Protein AF-A0A2V9PZ93-F1 (afdb_monomer_lite)

Sequence (198 aa):
MTVRHFLPPAISTAHAAVAQTFFCIAVAIAVFTGQQWVEEVPKILADDRRPSLLTLCWLSILIEYAQLILGAMFRHHGMPWWPHVLNAIVVALILTWTGIRAILRFPRADAIRKPAVGLLFLLVIQLCLGFAAFLTRVIWGADAPQPETPMVLSTVAHVAVGALLLATTAVLTLQVWRHVPAAQKQESVAVEGKPATA

Radius of gyration: 20.9 Å; chains: 1; bounding box: 71×32×52 Å

Secondary structure (DSSP, 8-state):
-TTTTT--HHHHHHHHHHHHHHHHHHHHHHHHTSHHHHHPPPPP----SSS-HHHHHHHHHHHHHHHHHHHHHHHTTSS-SHHHHHHHHHHHHHHHHHHHHHHHH-TT-HHHHHHHHHHHHHHHHHHHHHHHHHIIIIISSTT-SS--HHHHHHHHHHHHHHHHHHHHHHHHHHHHHHHS----SSSHHHHTT-----

Foldseek 3Di:
DCVVPLPPLVVQLVVLLVVLVVLLVVLVVCCCPDPCNPPDDAAADEAPDPPGLLVLLVVLLVLLSVLSSLLSCCVSVNDPCVVSVVSLVVNLVSLVCSLVCQCVRCVPQCQQNVLSVVLNVLNVVLVVLVVQLCCQCPPVVVPPPDRDPSNVVSSVVNSVSSSVNSSSSSSNSVSCCSRHPDPPDDPPVVVVPDPPDD

pLDDT: mean 88.84, std 15.06, range [41.31, 98.81]

Structure (mmCIF, N/CA/C/O backbone):
data_AF-A0A2V9PZ93-F1
#
_entry.id   AF-A0A2V9PZ93-F1
#
loop_
_atom_site.group_PDB
_atom_site.id
_atom_site.type_symbol
_atom_site.label_atom_id
_atom_site.label_alt_id
_atom_site.label_comp_id
_atom_site.label_asym_id
_atom_site.label_entity_id
_atom_site.label_seq_id
_atom_site.pdbx_PDB_ins_code
_atom_site.Cartn_x
_atom_site.Cartn_y
_atom_site.Cartn_z
_atom_site.occupancy
_atom_site.B_iso_or_equiv
_atom_site.auth_seq_id
_atom_site.auth_comp_id
_atom_site.auth_asym_id
_atom_site.auth_atom_id
_atom_site.pdbx_PDB_model_num
ATOM 1 N N . MET A 1 1 ? 18.384 -13.890 -9.458 1.00 50.38 1 MET A N 1
ATOM 2 C CA . MET A 1 1 ? 18.251 -14.765 -10.645 1.00 50.38 1 MET A CA 1
ATOM 3 C C . MET A 1 1 ? 17.315 -14.186 -11.709 1.00 50.38 1 MET A C 1
ATOM 5 O O . MET A 1 1 ? 17.707 -14.156 -12.861 1.00 50.38 1 MET A O 1
ATOM 9 N N . THR A 1 2 ? 16.130 -13.660 -11.377 1.00 50.09 2 THR A N 1
ATOM 10 C CA . THR A 1 2 ? 15.126 -13.242 -12.386 1.00 50.09 2 THR A CA 1
ATOM 11 C C . THR A 1 2 ? 15.555 -12.093 -13.316 1.00 50.09 2 THR A C 1
ATOM 13 O O . THR A 1 2 ? 15.364 -12.195 -14.523 1.00 50.09 2 THR A O 1
ATOM 16 N N . VAL A 1 3 ? 16.206 -11.045 -12.793 1.00 49.62 3 VAL A N 1
ATOM 17 C CA . VAL A 1 3 ? 16.651 -9.874 -13.588 1.00 49.62 3 VAL A CA 1
ATOM 18 C C . VAL A 1 3 ? 17.887 -10.172 -14.448 1.00 49.62 3 VAL A C 1
ATOM 20 O O . VAL A 1 3 ? 18.024 -9.629 -15.536 1.00 49.62 3 VAL A O 1
ATOM 23 N N . ARG A 1 4 ? 18.770 -11.077 -14.001 1.00 51.72 4 ARG A N 1
ATOM 24 C CA . ARG A 1 4 ? 19.985 -11.464 -14.745 1.00 51.72 4 ARG A CA 1
ATOM 25 C C . ARG A 1 4 ? 19.718 -12.427 -15.909 1.00 51.72 4 ARG A C 1
ATOM 27 O O . ARG A 1 4 ? 20.595 -12.584 -16.748 1.00 51.72 4 ARG A O 1
ATOM 34 N N . HIS A 1 5 ? 18.544 -13.061 -15.960 1.00 54.53 5 HIS A N 1
ATOM 35 C CA . HIS A 1 5 ? 18.215 -14.094 -16.952 1.00 54.53 5 HIS A CA 1
ATOM 36 C C . HIS A 1 5 ? 17.072 -13.717 -17.907 1.00 54.53 5 HIS A C 1
ATOM 38 O O . HIS A 1 5 ? 16.610 -14.591 -18.629 1.00 54.53 5 HIS A O 1
ATOM 44 N N . PHE A 1 6 ? 16.596 -12.462 -17.907 1.00 61.25 6 PHE A N 1
ATOM 45 C CA . PHE A 1 6 ? 15.478 -12.009 -18.759 1.00 61.25 6 PHE A CA 1
ATOM 46 C C . PHE A 1 6 ? 14.285 -12.980 -18.758 1.00 61.25 6 PHE A C 1
ATOM 48 O O . PHE A 1 6 ? 13.700 -13.286 -19.796 1.00 61.25 6 PHE A O 1
ATOM 55 N N . LEU A 1 7 ? 13.942 -13.509 -17.578 1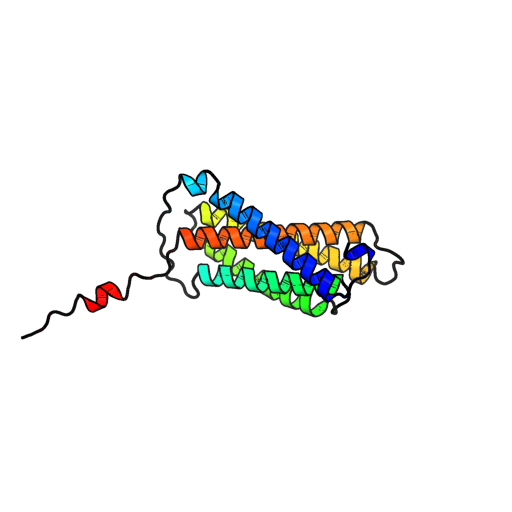.00 67.50 7 LEU A N 1
ATOM 56 C CA . LEU A 1 7 ? 12.856 -14.476 -17.466 1.00 67.50 7 LEU A CA 1
ATOM 57 C C . LEU A 1 7 ? 11.524 -13.835 -17.878 1.00 67.50 7 LEU A C 1
ATOM 59 O O . LEU A 1 7 ? 11.345 -12.630 -17.658 1.00 67.50 7 LEU A O 1
ATOM 63 N N . PRO A 1 8 ? 10.575 -14.633 -18.407 1.00 79.94 8 PRO A N 1
ATOM 64 C CA . PRO A 1 8 ? 9.276 -14.147 -18.846 1.00 79.94 8 PRO A CA 1
ATOM 65 C C . PRO A 1 8 ? 8.634 -13.187 -17.833 1.00 79.94 8 PRO A C 1
ATOM 67 O O . PRO A 1 8 ? 8.740 -13.428 -16.621 1.00 79.94 8 PRO A O 1
ATOM 70 N N . PRO A 1 9 ? 7.925 -12.136 -18.287 1.00 80.75 9 PRO A N 1
ATOM 71 C CA . PRO A 1 9 ? 7.325 -11.128 -17.410 1.00 80.75 9 PRO A CA 1
ATOM 72 C C . PRO A 1 9 ? 6.490 -11.726 -16.271 1.00 80.75 9 PRO A C 1
ATOM 74 O O . PRO A 1 9 ? 6.502 -11.203 -15.156 1.00 80.75 9 PRO A O 1
ATOM 77 N N . ALA A 1 10 ? 5.834 -12.865 -16.521 1.00 84.44 10 ALA A N 1
ATOM 78 C CA . ALA A 1 10 ? 5.085 -13.626 -15.527 1.00 84.44 10 ALA A CA 1
ATOM 79 C C . ALA A 1 10 ? 5.948 -14.086 -14.336 1.00 84.44 10 ALA A C 1
ATOM 81 O O . ALA A 1 10 ? 5.545 -13.903 -13.192 1.00 84.44 10 ALA A O 1
ATOM 82 N N . ILE A 1 11 ? 7.156 -14.614 -14.573 1.00 87.56 11 ILE A N 1
ATOM 83 C CA . ILE A 1 11 ? 8.047 -15.105 -13.506 1.00 87.56 11 ILE A CA 1
ATOM 84 C C . ILE A 1 11 ? 8.584 -13.937 -12.676 1.00 87.56 11 ILE A C 1
ATOM 86 O O . ILE A 1 11 ? 8.600 -13.993 -11.447 1.00 87.56 11 ILE A O 1
ATOM 90 N N . SER A 1 12 ? 8.998 -12.853 -13.334 1.00 88.25 12 SER A N 1
ATOM 91 C CA . SER A 1 12 ? 9.501 -11.660 -12.641 1.00 88.25 12 SER A CA 1
ATOM 92 C C . SER A 1 12 ? 8.403 -10.968 -11.823 1.00 88.25 12 SER A C 1
ATOM 94 O O . SER A 1 12 ? 8.649 -10.532 -10.697 1.00 88.25 12 SER A O 1
ATOM 96 N N . THR A 1 13 ? 7.177 -10.936 -12.350 1.00 89.94 13 THR A N 1
ATOM 97 C CA . THR A 1 13 ? 5.985 -10.449 -11.640 1.00 89.94 13 THR A CA 1
ATOM 98 C C . THR A 1 13 ? 5.648 -11.334 -10.444 1.00 89.94 13 THR A C 1
ATOM 100 O O . THR A 1 13 ? 5.458 -10.817 -9.345 1.00 89.94 13 THR A O 1
ATOM 103 N N . ALA A 1 14 ? 5.657 -12.659 -10.617 1.00 90.00 14 ALA A N 1
ATOM 104 C CA . ALA A 1 14 ? 5.423 -13.607 -9.531 1.00 90.00 14 ALA A CA 1
ATOM 105 C C . ALA A 1 14 ? 6.471 -13.463 -8.419 1.00 90.00 14 ALA A C 1
ATOM 107 O O . ALA A 1 14 ? 6.120 -13.423 -7.245 1.00 90.00 14 ALA A O 1
ATOM 108 N N . HIS A 1 15 ? 7.749 -13.300 -8.768 1.00 90.88 15 HIS A N 1
ATOM 109 C CA . HIS A 1 15 ? 8.802 -13.043 -7.787 1.00 90.88 15 HIS A CA 1
ATOM 110 C C . HIS A 1 15 ? 8.554 -11.753 -6.991 1.00 90.88 15 HIS A C 1
ATOM 112 O O . HIS A 1 15 ? 8.680 -11.759 -5.767 1.00 90.88 15 HIS A O 1
ATOM 118 N N . ALA A 1 16 ? 8.171 -10.662 -7.663 1.00 91.25 16 ALA A N 1
ATOM 119 C CA . ALA A 1 16 ? 7.838 -9.405 -6.995 1.00 91.25 16 ALA A CA 1
ATOM 120 C C . ALA A 1 16 ? 6.643 -9.558 -6.036 1.00 91.25 16 ALA A C 1
ATOM 122 O O . ALA A 1 16 ? 6.695 -9.050 -4.917 1.00 91.25 16 ALA A O 1
ATOM 123 N N . ALA A 1 17 ? 5.606 -10.291 -6.450 1.00 93.94 17 ALA A N 1
ATOM 124 C CA . ALA A 1 17 ? 4.436 -10.579 -5.625 1.00 93.94 17 ALA A CA 1
ATOM 125 C C . ALA A 1 17 ? 4.804 -11.413 -4.388 1.00 93.94 17 ALA A C 1
ATOM 127 O O . ALA A 1 17 ? 4.480 -11.025 -3.268 1.00 93.94 17 ALA A O 1
ATOM 128 N N . VAL A 1 18 ? 5.569 -12.496 -4.568 1.00 94.56 18 VAL A N 1
ATOM 129 C CA . VAL A 1 18 ? 6.039 -13.354 -3.467 1.00 94.56 18 VAL A CA 1
ATOM 130 C C . VAL A 1 18 ? 6.903 -12.572 -2.478 1.00 94.56 18 VAL A C 1
ATOM 132 O O . VAL A 1 18 ? 6.717 -12.715 -1.273 1.00 94.56 18 VAL A O 1
ATOM 135 N N . ALA A 1 19 ? 7.813 -11.720 -2.958 1.00 95.06 19 ALA A N 1
ATOM 136 C CA . ALA A 1 19 ? 8.670 -10.914 -2.092 1.00 95.06 19 ALA A CA 1
ATOM 137 C C . ALA A 1 19 ? 7.859 -9.964 -1.194 1.00 95.06 19 ALA A C 1
ATOM 139 O O . ALA A 1 19 ? 8.113 -9.885 0.008 1.00 95.06 19 ALA A O 1
ATOM 140 N N . GLN A 1 20 ? 6.854 -9.277 -1.746 1.00 96.50 20 GLN A N 1
ATOM 141 C CA . GLN A 1 20 ? 6.004 -8.384 -0.952 1.00 96.50 20 GLN A CA 1
ATOM 142 C C . GLN A 1 20 ? 5.065 -9.151 -0.016 1.00 96.50 20 GLN A C 1
ATOM 144 O O . GLN A 1 20 ? 4.877 -8.730 1.123 1.00 96.50 20 GLN A O 1
ATOM 149 N N . THR A 1 21 ? 4.528 -10.301 -0.441 1.00 96.06 21 THR A N 1
ATOM 150 C CA . THR A 1 21 ? 3.756 -11.188 0.442 1.00 96.06 21 THR A CA 1
ATOM 151 C C . THR A 1 21 ? 4.607 -11.659 1.619 1.00 96.06 21 THR A C 1
ATOM 153 O O . THR A 1 21 ? 4.166 -11.570 2.762 1.00 96.06 21 THR A O 1
ATOM 156 N N . PHE A 1 22 ? 5.843 -12.098 1.369 1.00 97.50 22 PHE A N 1
ATOM 157 C CA . PHE A 1 22 ? 6.773 -12.506 2.420 1.00 97.50 22 PHE A CA 1
ATOM 158 C C . PHE A 1 22 ? 7.068 -11.359 3.393 1.00 97.50 22 PHE A C 1
ATOM 160 O O . PHE A 1 22 ? 7.023 -11.558 4.604 1.00 97.50 22 PHE A O 1
ATOM 167 N N . PHE A 1 23 ? 7.299 -10.146 2.880 1.00 97.88 23 PHE A N 1
ATOM 168 C CA . PHE A 1 23 ? 7.492 -8.964 3.720 1.00 97.88 23 PHE A CA 1
ATOM 169 C C . PHE A 1 23 ? 6.270 -8.681 4.609 1.00 97.88 23 PHE A C 1
ATOM 171 O O . PHE A 1 23 ? 6.425 -8.480 5.812 1.00 97.88 23 PHE A O 1
ATOM 178 N N . CYS A 1 24 ? 5.053 -8.744 4.059 1.00 97.88 24 CYS A N 1
ATOM 179 C CA . CYS A 1 24 ? 3.826 -8.559 4.839 1.00 97.88 24 CYS A CA 1
ATOM 180 C C . CYS A 1 24 ? 3.656 -9.637 5.918 1.00 97.88 24 CYS A C 1
ATOM 182 O O . CYS A 1 24 ? 3.254 -9.320 7.034 1.00 97.88 24 CYS A O 1
ATOM 184 N N . ILE A 1 25 ? 3.999 -10.895 5.617 1.00 97.62 25 ILE A N 1
ATOM 185 C CA . ILE A 1 25 ? 3.989 -11.990 6.599 1.00 97.62 25 ILE A CA 1
ATOM 186 C C . ILE A 1 25 ? 5.005 -11.720 7.711 1.00 97.62 25 ILE A C 1
ATOM 188 O O . ILE A 1 25 ? 4.669 -11.865 8.881 1.00 97.62 25 ILE A O 1
ATOM 192 N N . ALA A 1 26 ? 6.223 -11.289 7.374 1.00 98.25 26 ALA A N 1
ATOM 193 C CA . ALA A 1 26 ? 7.241 -10.956 8.367 1.00 98.25 26 ALA A CA 1
ATOM 194 C C . ALA A 1 26 ? 6.781 -9.817 9.295 1.00 98.25 26 ALA A C 1
ATOM 196 O O . ALA A 1 26 ? 6.936 -9.915 10.511 1.00 98.25 26 ALA A O 1
ATOM 197 N N . VAL A 1 27 ? 6.148 -8.775 8.740 1.00 98.06 27 VAL A N 1
ATOM 198 C CA . VAL A 1 27 ? 5.542 -7.688 9.527 1.00 98.06 27 VAL A CA 1
ATOM 199 C C . VAL A 1 27 ? 4.398 -8.209 10.401 1.00 98.06 27 VAL A C 1
ATOM 201 O O . VAL A 1 27 ? 4.327 -7.854 11.573 1.00 98.06 27 VAL A O 1
ATOM 204 N N . ALA A 1 28 ? 3.529 -9.079 9.879 1.00 97.06 28 ALA A N 1
ATOM 205 C CA . ALA A 1 28 ? 2.443 -9.675 10.655 1.00 97.06 28 ALA A CA 1
ATOM 206 C C . ALA A 1 28 ? 2.966 -10.529 11.823 1.00 97.06 28 ALA A C 1
ATOM 208 O O . ALA A 1 28 ? 2.466 -10.398 12.937 1.00 97.06 28 ALA A O 1
ATOM 209 N N . ILE A 1 29 ? 4.005 -11.342 11.600 1.00 97.00 29 ILE A N 1
ATOM 210 C CA . ILE A 1 29 ? 4.685 -12.094 12.665 1.00 97.00 29 ILE A CA 1
ATOM 211 C C . ILE A 1 29 ? 5.226 -11.123 13.713 1.00 97.00 29 ILE A C 1
ATOM 213 O O . ILE A 1 29 ? 4.925 -11.294 14.889 1.00 97.00 29 ILE A O 1
ATOM 217 N N . ALA A 1 30 ? 5.947 -10.076 13.295 1.00 97.00 30 ALA A N 1
ATOM 218 C CA . ALA A 1 30 ? 6.494 -9.075 14.208 1.00 97.00 30 ALA A CA 1
ATOM 219 C C . ALA A 1 30 ? 5.403 -8.392 15.052 1.00 97.00 30 ALA A C 1
ATOM 221 O O . ALA A 1 30 ? 5.609 -8.163 16.244 1.00 97.00 30 ALA A O 1
ATOM 222 N N . VAL A 1 31 ? 4.234 -8.113 14.461 1.00 96.12 31 VAL A N 1
ATOM 223 C CA . VAL A 1 31 ? 3.061 -7.608 15.188 1.00 96.12 31 VAL A CA 1
ATOM 224 C C . VAL A 1 31 ? 2.572 -8.634 16.205 1.00 96.12 31 VAL A C 1
ATOM 226 O O . VAL A 1 31 ? 2.448 -8.282 17.372 1.00 96.12 31 VAL A O 1
ATOM 229 N N . PHE A 1 32 ? 2.340 -9.888 15.808 1.00 95.69 32 PHE A N 1
ATOM 230 C CA . PHE A 1 32 ? 1.834 -10.933 16.707 1.00 95.69 32 PHE A CA 1
ATOM 231 C C . PHE A 1 32 ? 2.783 -11.267 17.861 1.00 95.69 32 PHE A C 1
ATOM 233 O O . PHE A 1 32 ? 2.327 -11.610 18.949 1.00 95.69 32 PHE A O 1
ATOM 240 N N . THR A 1 33 ? 4.092 -11.150 17.643 1.00 94.06 33 THR A N 1
ATOM 241 C CA . THR A 1 33 ? 5.117 -11.372 18.672 1.00 94.06 33 THR A CA 1
ATOM 242 C C . THR A 1 33 ? 5.455 -10.113 19.472 1.00 94.06 33 THR A C 1
ATOM 244 O O . THR A 1 33 ? 6.264 -10.174 20.394 1.00 94.06 33 THR A O 1
ATOM 247 N N . GLY A 1 34 ? 4.898 -8.956 19.108 1.00 93.00 34 GLY A N 1
ATOM 248 C CA . GLY A 1 34 ? 5.180 -7.689 19.772 1.00 93.00 34 GLY A CA 1
ATOM 249 C C . GLY A 1 34 ? 4.545 -7.608 21.161 1.00 93.00 34 GLY A C 1
ATOM 250 O O . GLY A 1 34 ? 3.441 -8.108 21.374 1.00 93.00 34 GLY A O 1
ATOM 251 N N . GLN A 1 35 ? 5.203 -6.905 22.089 1.00 88.31 35 GLN A N 1
ATOM 252 C CA . GLN A 1 35 ? 4.716 -6.697 23.466 1.00 88.31 35 GLN A CA 1
ATOM 253 C C . GLN A 1 35 ? 3.280 -6.170 23.499 1.00 88.31 35 GLN A C 1
ATOM 255 O O . GLN A 1 35 ? 2.436 -6.697 24.214 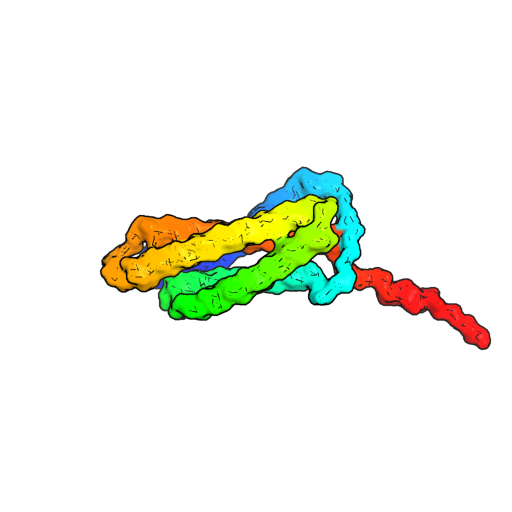1.00 88.31 35 GLN A O 1
ATOM 260 N N . GLN A 1 36 ? 2.970 -5.194 22.639 1.00 86.88 36 GLN A N 1
ATOM 261 C CA . GLN A 1 36 ? 1.620 -4.649 22.535 1.00 86.88 36 GLN A CA 1
ATOM 262 C C . GLN A 1 36 ? 0.592 -5.714 22.113 1.00 86.88 36 GLN A C 1
ATOM 264 O O . GLN A 1 36 ? -0.556 -5.678 22.545 1.00 86.88 36 GLN A O 1
ATOM 269 N N . TRP A 1 37 ? 0.963 -6.683 21.273 1.00 91.31 37 TRP A N 1
ATOM 270 C CA . TRP A 1 37 ? 0.033 -7.752 20.921 1.00 91.31 37 TRP A CA 1
ATOM 271 C C . TRP A 1 37 ? -0.181 -8.737 22.065 1.00 91.31 37 TRP A C 1
ATOM 273 O O . TRP A 1 37 ? -1.320 -9.115 22.326 1.00 91.31 37 TRP A O 1
ATOM 283 N N . VAL A 1 38 ? 0.886 -9.096 22.770 1.00 90.75 38 VAL A N 1
ATOM 284 C CA . VAL A 1 38 ? 0.864 -10.108 23.833 1.00 90.75 38 VAL A CA 1
ATOM 285 C C . VAL A 1 38 ? 0.214 -9.596 25.122 1.00 90.75 38 VAL A C 1
ATOM 287 O O . VAL A 1 38 ? -0.548 -10.325 25.749 1.00 90.75 38 VAL A O 1
ATOM 290 N N . GLU A 1 39 ? 0.491 -8.355 25.519 1.00 88.62 39 GLU A N 1
ATOM 291 C CA . GLU A 1 39 ? 0.107 -7.829 26.837 1.00 88.62 39 GLU A CA 1
ATOM 292 C C . GLU A 1 39 ? -1.213 -7.043 26.819 1.00 88.62 39 GLU A C 1
ATOM 294 O O . GLU A 1 39 ? -1.907 -6.961 27.833 1.00 88.62 39 GLU A O 1
ATOM 299 N N . GLU A 1 40 ? -1.588 -6.449 25.680 1.00 85.81 40 GLU A N 1
ATOM 300 C CA . GLU A 1 40 ? -2.769 -5.583 25.606 1.00 85.81 40 GLU A CA 1
ATOM 301 C C . GLU A 1 40 ? -4.068 -6.403 25.526 1.00 85.81 40 GLU A C 1
ATOM 303 O O . GLU A 1 40 ? -4.280 -7.202 24.611 1.00 85.81 40 GLU A O 1
ATOM 308 N N . VAL A 1 41 ? -5.006 -6.156 26.442 1.00 83.00 41 VAL A N 1
ATOM 309 C CA . VAL A 1 41 ? -6.378 -6.666 26.305 1.00 83.00 41 VAL A CA 1
ATOM 310 C C . VAL A 1 41 ? -7.133 -5.759 25.326 1.00 83.00 41 VAL A C 1
ATOM 312 O O . VAL A 1 41 ? -7.319 -4.573 25.622 1.00 83.00 41 VAL A O 1
ATOM 315 N N . PRO A 1 42 ? -7.580 -6.268 24.161 1.00 83.12 42 PRO A N 1
ATOM 316 C CA . PRO A 1 42 ? -8.191 -5.427 23.145 1.00 83.12 42 PRO A CA 1
ATOM 317 C C . PRO A 1 42 ? -9.539 -4.887 23.616 1.00 83.12 42 PRO A C 1
ATOM 319 O O . PRO A 1 42 ? -10.415 -5.625 24.070 1.00 83.12 42 PRO A O 1
ATOM 322 N N . LYS A 1 43 ? -9.727 -3.575 23.465 1.00 83.88 43 LYS A N 1
ATOM 323 C CA . LYS A 1 43 ? -11.029 -2.945 23.696 1.00 83.88 43 LYS A CA 1
ATOM 324 C C . LYS A 1 43 ? -11.949 -3.266 22.525 1.00 83.88 43 LYS A C 1
ATOM 326 O O . LYS A 1 43 ? -11.612 -2.974 21.382 1.00 83.88 43 LYS A O 1
ATOM 331 N N . ILE A 1 44 ? -13.117 -3.823 22.827 1.00 86.00 44 ILE A N 1
ATOM 332 C CA . ILE A 1 44 ? -14.141 -4.130 21.830 1.00 86.00 44 ILE A CA 1
ATOM 333 C C . ILE A 1 44 ? -14.853 -2.838 21.422 1.00 86.00 44 ILE A C 1
ATOM 335 O O . ILE A 1 44 ? -15.438 -2.144 22.253 1.00 86.00 44 ILE A O 1
ATOM 339 N N . LEU A 1 45 ? -14.789 -2.512 20.135 1.00 86.00 45 LEU A N 1
ATOM 340 C CA . LEU A 1 45 ? -15.341 -1.310 19.526 1.00 86.00 45 LEU A CA 1
ATOM 341 C C . LEU A 1 45 ? -16.422 -1.702 18.515 1.00 86.00 45 LEU A C 1
ATOM 343 O O . LEU A 1 45 ? -16.253 -2.638 17.737 1.00 86.00 45 LEU A O 1
ATOM 347 N N . ALA A 1 46 ? -17.530 -0.964 18.504 1.00 83.75 46 ALA A N 1
ATOM 348 C CA . ALA A 1 46 ? -18.616 -1.190 17.558 1.00 83.75 46 ALA A CA 1
ATOM 349 C C . ALA A 1 46 ? -18.418 -0.379 16.264 1.00 83.75 46 ALA A C 1
ATOM 351 O O . ALA A 1 46 ? -18.262 0.850 16.295 1.00 83.75 46 ALA A O 1
ATOM 352 N N . ASP A 1 47 ? -18.496 -1.061 15.120 1.00 84.62 47 ASP A N 1
ATOM 353 C CA . ASP A 1 47 ? -18.618 -0.440 13.798 1.00 84.62 47 ASP A CA 1
ATOM 354 C C . ASP A 1 47 ? -20.044 -0.622 13.273 1.00 84.62 47 ASP A C 1
ATOM 356 O O . ASP A 1 47 ? -20.457 -1.714 12.889 1.00 84.62 47 ASP A O 1
ATOM 360 N N . ASP A 1 48 ? -20.805 0.466 13.291 1.00 84.75 48 ASP A N 1
ATOM 361 C CA . ASP A 1 48 ? -22.211 0.544 12.880 1.00 84.75 48 ASP A CA 1
ATOM 362 C C . ASP A 1 48 ? -22.380 1.028 11.429 1.00 84.75 48 ASP A C 1
ATOM 364 O O . ASP A 1 48 ? -23.489 1.057 10.894 1.00 84.75 48 ASP A O 1
ATOM 368 N N . ARG A 1 49 ? -21.286 1.409 10.761 1.00 83.56 49 ARG A N 1
ATOM 369 C CA . ARG A 1 49 ? -21.302 1.997 9.419 1.00 83.56 49 ARG A CA 1
ATOM 370 C C . ARG A 1 49 ? -21.112 0.917 8.351 1.00 83.56 49 ARG A C 1
ATOM 372 O O . ARG A 1 49 ? -20.303 0.002 8.494 1.00 83.56 49 ARG A O 1
ATOM 379 N N . ARG A 1 50 ? -21.815 1.053 7.223 1.00 85.06 50 ARG A N 1
ATOM 380 C CA . ARG A 1 50 ? -21.686 0.174 6.045 1.00 85.06 50 ARG A CA 1
ATOM 381 C C . ARG A 1 50 ? -20.957 0.897 4.899 1.00 85.06 50 ARG A C 1
ATOM 383 O O . ARG A 1 50 ? -21.192 2.094 4.732 1.00 85.06 50 ARG A O 1
ATOM 390 N N . PRO A 1 51 ? -20.078 0.221 4.127 1.00 88.38 51 PRO A N 1
ATOM 391 C CA . PRO A 1 51 ? -19.502 -1.117 4.392 1.00 88.38 51 PRO A CA 1
ATOM 392 C C . PRO A 1 51 ? -18.735 -1.121 5.722 1.00 88.38 51 PRO A C 1
ATOM 394 O O . PRO A 1 51 ? -18.450 -0.037 6.201 1.00 88.38 51 PRO A O 1
ATOM 397 N N . SER A 1 52 ? -18.417 -2.252 6.358 1.00 93.00 52 SER A N 1
ATOM 398 C CA . SER A 1 52 ? -17.610 -2.193 7.595 1.00 93.00 52 SER A CA 1
ATOM 399 C C . SER A 1 52 ? -16.179 -1.730 7.289 1.00 93.00 52 SER A C 1
ATOM 401 O O . SER A 1 52 ? -15.695 -1.867 6.162 1.00 93.00 52 SER A O 1
ATOM 403 N N . LEU A 1 53 ? -15.477 -1.187 8.283 1.00 94.75 53 LEU A N 1
ATOM 404 C CA . LEU A 1 53 ? -14.073 -0.816 8.151 1.00 94.75 53 LEU A CA 1
ATOM 405 C C . LEU A 1 53 ? -13.220 -2.045 7.822 1.00 94.75 53 LEU A C 1
ATOM 407 O O . LEU A 1 53 ? -12.336 -1.948 6.982 1.00 94.75 53 LEU A O 1
ATOM 411 N N . LEU A 1 54 ? -13.532 -3.209 8.401 1.00 94.81 54 LEU A N 1
ATOM 412 C CA . LEU A 1 54 ? -12.827 -4.451 8.080 1.00 94.81 54 LEU A CA 1
ATOM 413 C C . LEU A 1 54 ? -12.990 -4.835 6.600 1.00 94.81 54 LEU A C 1
ATOM 415 O O . LEU A 1 54 ? -12.020 -5.243 5.966 1.00 94.81 54 LEU A O 1
ATOM 419 N N . THR A 1 55 ? -14.186 -4.661 6.025 1.00 95.25 55 THR A N 1
ATOM 420 C CA . THR A 1 55 ? -14.406 -4.863 4.583 1.00 95.25 55 THR A CA 1
ATOM 421 C C . THR A 1 55 ? -13.574 -3.888 3.752 1.00 95.25 55 THR A C 1
ATOM 423 O O . THR A 1 55 ? -12.974 -4.299 2.763 1.00 95.25 55 THR A O 1
ATOM 426 N N . LEU A 1 56 ? -13.501 -2.615 4.154 1.00 97.25 56 LEU A N 1
ATOM 427 C CA . LEU A 1 56 ? -12.664 -1.623 3.472 1.00 97.25 56 LEU A CA 1
ATOM 428 C C . LEU A 1 56 ? -11.171 -1.965 3.554 1.00 97.25 56 LEU A C 1
ATOM 430 O O . LEU A 1 56 ? -10.459 -1.812 2.565 1.00 97.25 56 LEU A O 1
ATOM 434 N N . CYS A 1 57 ? -10.702 -2.478 4.690 1.00 97.69 57 CYS A N 1
ATOM 435 C CA . CYS A 1 57 ? -9.327 -2.938 4.852 1.00 97.69 57 CYS A CA 1
ATOM 436 C C . CYS A 1 57 ? -8.999 -4.119 3.920 1.00 97.69 57 CYS A C 1
ATOM 438 O O . CYS A 1 57 ? -8.008 -4.062 3.196 1.00 97.69 57 CYS A O 1
ATOM 440 N N . TRP A 1 58 ? -9.860 -5.140 3.848 1.00 97.94 58 TRP A N 1
ATOM 441 C CA . TRP A 1 58 ? -9.681 -6.253 2.904 1.00 97.94 58 TRP A CA 1
ATOM 442 C C . TRP A 1 58 ? -9.727 -5.808 1.442 1.00 97.94 58 TRP A C 1
ATOM 444 O O . TRP A 1 58 ? -8.911 -6.256 0.637 1.00 97.94 58 TRP A O 1
ATOM 454 N N . LEU A 1 59 ? -10.648 -4.902 1.102 1.00 98.19 59 LEU A N 1
ATOM 455 C CA . LEU A 1 59 ? -10.727 -4.323 -0.237 1.00 98.19 59 LEU A CA 1
ATOM 456 C C . LEU A 1 59 ? -9.454 -3.538 -0.581 1.00 98.19 59 LEU A C 1
ATOM 458 O O . LEU A 1 59 ? -8.968 -3.633 -1.706 1.00 98.19 59 LEU A O 1
ATOM 462 N N . SER A 1 60 ? -8.899 -2.808 0.391 1.00 98.56 60 SER A N 1
ATOM 463 C CA . SER A 1 60 ? -7.641 -2.072 0.237 1.00 98.56 60 SER A CA 1
ATOM 464 C C . SER A 1 60 ? -6.491 -3.029 -0.081 1.00 98.56 60 SER A C 1
ATOM 466 O O . SER A 1 60 ? -5.850 -2.849 -1.111 1.00 98.56 60 SER A O 1
ATOM 468 N N . ILE A 1 61 ? -6.317 -4.105 0.702 1.00 98.50 61 ILE A N 1
ATOM 469 C CA . ILE A 1 61 ? -5.297 -5.139 0.440 1.00 98.50 61 ILE A CA 1
ATOM 470 C C . ILE A 1 61 ? -5.457 -5.718 -0.967 1.00 98.50 61 ILE A C 1
ATOM 472 O O . ILE A 1 61 ? -4.479 -5.832 -1.702 1.00 98.50 61 ILE A O 1
ATOM 476 N N . LEU A 1 62 ? -6.682 -6.085 -1.359 1.00 98.44 62 LEU A N 1
ATOM 477 C CA . LEU A 1 62 ? -6.941 -6.689 -2.667 1.00 98.44 62 LEU A CA 1
ATOM 478 C C . LEU A 1 62 ? -6.545 -5.750 -3.816 1.00 98.44 62 LEU A C 1
ATOM 480 O O . LEU A 1 62 ? -5.874 -6.168 -4.760 1.00 98.44 62 LEU A O 1
ATOM 484 N N . ILE A 1 63 ? -6.947 -4.481 -3.732 1.00 98.50 63 ILE A N 1
ATOM 485 C CA . ILE A 1 63 ? -6.693 -3.477 -4.770 1.00 98.50 63 ILE A CA 1
ATOM 486 C C . ILE A 1 63 ? -5.211 -3.070 -4.806 1.00 98.50 63 ILE A C 1
ATOM 488 O O . ILE A 1 63 ? -4.656 -2.890 -5.892 1.00 98.50 63 ILE A O 1
ATOM 492 N N . GLU A 1 64 ? -4.539 -2.987 -3.655 1.00 98.50 64 GLU A N 1
ATOM 493 C CA . GLU A 1 64 ? -3.085 -2.798 -3.570 1.00 98.50 64 GLU A CA 1
ATOM 494 C C . GLU A 1 64 ? -2.321 -3.988 -4.165 1.00 98.50 64 GLU A C 1
ATOM 496 O O . GLU A 1 64 ? -1.344 -3.798 -4.889 1.00 98.50 64 GLU A O 1
ATOM 501 N N . TYR A 1 65 ? -2.779 -5.220 -3.926 1.00 97.75 65 TYR A N 1
ATOM 502 C CA . TYR A 1 65 ? -2.160 -6.412 -4.505 1.00 97.75 65 TYR A CA 1
ATOM 503 C C . TYR A 1 65 ? -2.336 -6.461 -6.027 1.00 97.75 65 TYR A C 1
ATOM 505 O O . TYR A 1 65 ? -1.401 -6.788 -6.759 1.00 97.75 65 TYR A O 1
ATOM 513 N N . ALA A 1 66 ? -3.506 -6.059 -6.532 1.00 98.31 66 ALA A N 1
ATOM 514 C CA . ALA A 1 66 ? -3.701 -5.854 -7.963 1.00 98.31 66 ALA A CA 1
ATOM 515 C C . ALA A 1 66 ? -2.748 -4.770 -8.501 1.00 98.31 66 ALA A C 1
ATOM 517 O O . ALA A 1 66 ? -2.091 -4.977 -9.521 1.00 98.31 66 ALA A O 1
ATOM 518 N N . GLN A 1 67 ? -2.592 -3.650 -7.785 1.00 98.44 67 GLN A N 1
ATOM 519 C CA . GLN A 1 67 ? -1.683 -2.563 -8.163 1.00 98.44 67 GLN A CA 1
ATOM 520 C C . GLN A 1 67 ? -0.225 -3.015 -8.255 1.00 98.44 67 GLN A C 1
ATOM 522 O O . GLN A 1 67 ? 0.480 -2.627 -9.192 1.00 98.44 67 GLN A O 1
ATOM 527 N N . LEU A 1 68 ? 0.213 -3.846 -7.307 1.00 97.56 68 LEU A N 1
ATOM 528 C CA . LEU A 1 68 ? 1.522 -4.490 -7.293 1.00 97.56 68 LEU A CA 1
ATOM 529 C C . LEU A 1 68 ? 1.728 -5.302 -8.571 1.00 97.56 68 LEU A C 1
ATOM 531 O O . LEU A 1 68 ? 2.722 -5.088 -9.268 1.00 97.56 68 LEU A O 1
ATOM 535 N N . ILE A 1 69 ? 0.790 -6.200 -8.894 1.00 97.06 69 ILE A N 1
ATOM 536 C CA . ILE A 1 69 ? 0.875 -7.061 -10.081 1.00 97.06 69 ILE A CA 1
ATOM 537 C C . ILE A 1 69 ? 0.952 -6.201 -11.342 1.00 97.06 69 ILE A C 1
ATOM 539 O O . ILE A 1 69 ? 1.870 -6.380 -12.141 1.00 97.06 69 ILE A O 1
ATOM 543 N N . LEU A 1 70 ? 0.057 -5.221 -11.490 1.00 97.38 70 LEU A N 1
ATOM 544 C CA . LEU A 1 70 ? 0.037 -4.319 -12.644 1.00 97.38 70 LEU A CA 1
ATOM 545 C C . LEU A 1 70 ? 1.346 -3.523 -12.770 1.00 97.38 70 LEU A C 1
ATOM 547 O O . LEU A 1 70 ? 1.898 -3.401 -13.863 1.00 97.38 70 LEU A O 1
ATOM 551 N N . GLY A 1 71 ? 1.887 -3.025 -11.655 1.00 96.62 71 GLY A N 1
ATOM 552 C CA . GLY A 1 71 ? 3.148 -2.278 -11.638 1.00 96.62 71 GLY A CA 1
ATOM 553 C C . GLY A 1 71 ? 4.357 -3.148 -11.977 1.00 96.62 71 GLY A C 1
ATOM 554 O O . GLY A 1 71 ? 5.262 -2.718 -12.695 1.00 96.62 71 GLY A O 1
ATOM 555 N N . ALA A 1 72 ? 4.367 -4.397 -11.511 1.00 95.12 72 ALA A N 1
ATOM 556 C CA . ALA A 1 72 ? 5.402 -5.364 -11.845 1.00 95.12 72 ALA A CA 1
ATOM 557 C C . ALA A 1 72 ? 5.315 -5.810 -13.314 1.00 95.12 72 ALA A C 1
ATOM 559 O O . ALA A 1 72 ? 6.348 -5.842 -13.986 1.00 95.12 72 ALA A O 1
ATOM 560 N N . MET A 1 73 ? 4.111 -6.057 -13.841 1.00 94.12 73 MET A N 1
ATOM 561 C CA . MET A 1 73 ? 3.900 -6.353 -15.262 1.00 94.12 73 MET A CA 1
ATOM 562 C C . MET A 1 73 ? 4.385 -5.206 -16.143 1.00 94.12 73 MET A C 1
ATOM 564 O O . MET A 1 73 ? 5.131 -5.451 -17.089 1.00 94.12 73 MET A O 1
ATOM 568 N N . PHE A 1 74 ? 4.050 -3.959 -15.799 1.00 93.69 74 PHE A N 1
ATOM 569 C CA . PHE A 1 74 ? 4.590 -2.791 -16.491 1.00 93.69 74 PHE A CA 1
ATOM 570 C C . PHE A 1 74 ? 6.123 -2.752 -16.407 1.00 93.69 74 PHE A C 1
ATOM 572 O O . PHE A 1 74 ? 6.806 -2.594 -17.421 1.00 93.69 74 PHE A O 1
ATOM 579 N N . ARG A 1 75 ? 6.703 -2.982 -15.220 1.00 90.44 75 ARG A N 1
ATOM 580 C CA . ARG A 1 75 ? 8.161 -2.935 -15.048 1.00 90.44 75 ARG A CA 1
ATOM 581 C C . ARG A 1 75 ? 8.910 -3.996 -15.842 1.00 90.44 75 ARG A C 1
ATOM 583 O O . ARG A 1 75 ? 10.040 -3.735 -16.251 1.00 90.44 75 ARG A O 1
ATOM 590 N N . HIS A 1 76 ? 8.314 -5.163 -16.020 1.00 89.50 76 HIS A N 1
ATOM 591 C CA . HIS A 1 76 ? 8.927 -6.291 -16.705 1.00 89.50 76 HIS A CA 1
ATOM 592 C C . HIS A 1 76 ? 8.429 -6.445 -18.149 1.00 89.50 76 HIS A C 1
ATOM 594 O O . HIS A 1 76 ? 8.570 -7.524 -18.706 1.00 89.50 76 HIS A O 1
ATOM 600 N N . HIS A 1 77 ? 7.897 -5.376 -18.761 1.00 86.94 77 HIS A N 1
ATOM 601 C CA . HIS A 1 77 ? 7.463 -5.328 -20.168 1.00 86.94 77 HIS A CA 1
ATOM 602 C C . HIS A 1 77 ? 6.346 -6.327 -20.530 1.00 86.94 77 HIS A C 1
ATOM 604 O O . HIS A 1 77 ? 6.224 -6.747 -21.675 1.00 86.94 77 HIS A O 1
ATOM 610 N N . GLY A 1 78 ? 5.517 -6.714 -19.557 1.00 85.50 78 GLY A N 1
ATOM 611 C CA . GLY A 1 78 ? 4.355 -7.584 -19.762 1.00 85.50 78 GLY A CA 1
ATOM 612 C C . GLY A 1 78 ? 3.047 -6.845 -20.067 1.00 85.50 78 GLY A C 1
ATOM 613 O O . GLY A 1 78 ? 2.062 -7.494 -20.404 1.00 85.50 78 GLY A O 1
ATOM 614 N N . MET A 1 79 ? 3.001 -5.516 -19.908 1.00 91.38 79 MET A N 1
ATOM 615 C CA . MET A 1 79 ? 1.809 -4.679 -20.118 1.00 91.38 79 MET A CA 1
ATOM 616 C C . MET A 1 79 ? 2.205 -3.196 -20.284 1.00 91.38 79 MET A C 1
ATOM 618 O O . MET A 1 79 ? 3.221 -2.791 -19.711 1.00 91.38 79 MET A O 1
ATOM 622 N N . PRO A 1 80 ? 1.437 -2.361 -21.017 1.00 94.00 80 PRO A N 1
ATOM 623 C CA . PRO A 1 80 ? 1.624 -0.907 -21.006 1.00 94.00 80 PRO A CA 1
ATOM 624 C C . PRO A 1 80 ? 1.379 -0.289 -19.616 1.00 94.00 80 PRO A C 1
ATOM 626 O O . PRO A 1 80 ? 0.822 -0.916 -18.722 1.00 94.00 80 PRO A O 1
ATOM 629 N N . TRP A 1 81 ? 1.768 0.975 -19.439 1.00 94.38 81 TRP A N 1
ATOM 630 C CA . TRP A 1 81 ? 1.688 1.690 -18.156 1.00 94.38 81 TRP A CA 1
ATOM 631 C C . TRP A 1 81 ? 0.257 2.050 -17.711 1.00 94.38 81 TRP A C 1
ATOM 633 O O . TRP A 1 81 ? -0.001 2.180 -16.514 1.00 94.38 81 TRP A O 1
ATOM 643 N N . TRP A 1 82 ? -0.679 2.237 -18.649 1.00 95.88 82 TRP A N 1
ATOM 644 C CA . TRP A 1 82 ? -1.987 2.841 -18.360 1.00 95.88 82 TRP A CA 1
ATOM 645 C C . TRP A 1 82 ? -2.880 2.037 -17.396 1.00 95.88 82 TRP A C 1
ATOM 647 O O . TRP A 1 82 ? -3.517 2.682 -16.561 1.00 95.88 82 TRP A O 1
ATOM 657 N N . PRO A 1 83 ? -2.916 0.683 -17.393 1.00 97.75 83 PRO A N 1
ATOM 658 C CA . PRO A 1 83 ? -3.744 -0.063 -16.441 1.00 97.75 83 PRO A CA 1
ATOM 659 C C . PRO A 1 83 ? -3.264 0.126 -15.001 1.00 97.75 83 PRO A C 1
ATOM 661 O O . PRO A 1 83 ? -4.071 0.276 -14.087 1.00 97.75 83 PRO A O 1
ATOM 664 N N . HIS A 1 84 ? -1.942 0.185 -14.807 1.00 97.25 84 HIS A N 1
ATOM 665 C CA . HIS A 1 84 ? -1.340 0.468 -13.507 1.00 97.25 84 HIS A CA 1
ATOM 666 C C . HIS A 1 84 ? -1.691 1.879 -13.020 1.00 97.25 84 HIS A C 1
ATOM 668 O O . HIS A 1 84 ? -2.034 2.055 -11.855 1.00 97.25 84 HIS A O 1
ATOM 674 N N . VAL A 1 85 ? -1.650 2.886 -13.897 1.00 97.62 85 VAL A N 1
ATOM 675 C CA . VAL A 1 85 ? -2.014 4.265 -13.528 1.00 97.62 85 VAL A CA 1
ATOM 676 C C . VAL A 1 85 ? -3.508 4.391 -13.225 1.00 97.62 85 VAL A C 1
ATOM 678 O O . VAL A 1 85 ? -3.874 5.019 -12.235 1.00 97.62 85 VAL A O 1
ATOM 681 N N . LEU A 1 86 ? -4.375 3.754 -14.014 1.00 98.25 86 LEU A N 1
ATOM 682 C CA . LEU A 1 86 ? -5.817 3.759 -13.766 1.00 98.25 86 LEU A CA 1
ATOM 683 C C . LEU A 1 86 ? -6.158 3.120 -12.412 1.00 98.25 86 LEU A C 1
ATOM 685 O O . LEU A 1 86 ? -6.895 3.706 -11.620 1.00 98.25 86 LEU A O 1
ATOM 689 N N . ASN A 1 87 ? -5.583 1.953 -12.109 1.00 98.38 87 ASN A N 1
ATOM 690 C CA . ASN A 1 87 ? -5.799 1.306 -10.817 1.00 98.38 87 ASN A CA 1
ATOM 691 C C . ASN A 1 87 ? -5.151 2.092 -9.659 1.00 98.38 87 ASN A C 1
ATOM 693 O O . ASN A 1 87 ? -5.702 2.088 -8.562 1.00 98.38 87 ASN A O 1
ATOM 697 N N . ALA A 1 88 ? -4.075 2.860 -9.890 1.00 98.44 88 ALA A N 1
ATOM 698 C CA . ALA A 1 88 ? -3.490 3.750 -8.875 1.00 98.44 88 ALA A CA 1
ATOM 699 C C . ALA A 1 88 ? -4.498 4.786 -8.353 1.00 98.44 88 ALA A C 1
ATOM 701 O O . ALA A 1 88 ? -4.507 5.097 -7.163 1.00 98.44 88 ALA A O 1
ATOM 702 N N . ILE A 1 89 ? -5.367 5.300 -9.231 1.00 98.56 89 ILE A N 1
ATOM 703 C CA . ILE A 1 89 ? -6.435 6.235 -8.852 1.00 98.56 89 ILE A CA 1
ATOM 704 C C . ILE A 1 89 ? -7.429 5.532 -7.920 1.00 98.56 89 ILE A C 1
ATOM 706 O O . ILE A 1 89 ? -7.789 6.072 -6.875 1.00 98.56 89 ILE A O 1
ATOM 710 N N . VAL A 1 90 ? -7.825 4.299 -8.253 1.00 98.69 90 VAL A N 1
ATOM 711 C CA . VAL A 1 90 ? -8.732 3.490 -7.424 1.00 98.69 90 VAL A CA 1
ATOM 712 C C . VAL A 1 90 ? -8.107 3.185 -6.058 1.00 98.69 90 VAL A C 1
ATOM 714 O O . VAL A 1 90 ? -8.761 3.386 -5.034 1.00 98.69 90 VAL A O 1
ATOM 717 N N . VAL A 1 91 ? -6.832 2.774 -6.029 1.00 98.69 91 VAL A N 1
ATOM 718 C CA . VAL A 1 91 ? -6.048 2.568 -4.797 1.00 98.69 91 VAL A CA 1
ATOM 719 C C . VAL A 1 91 ? -6.089 3.830 -3.938 1.00 98.69 91 VAL A C 1
ATOM 721 O O . VAL A 1 91 ? -6.464 3.763 -2.771 1.00 98.69 91 VAL A O 1
ATOM 724 N N . ALA A 1 92 ? -5.762 4.992 -4.511 1.00 98.75 92 ALA A N 1
ATOM 725 C CA . ALA A 1 92 ? -5.710 6.248 -3.771 1.00 98.75 92 ALA A CA 1
ATOM 726 C C . ALA A 1 92 ? -7.062 6.607 -3.140 1.00 98.75 92 ALA A C 1
ATOM 728 O O . ALA A 1 92 ? -7.107 6.993 -1.970 1.00 98.75 92 ALA A O 1
ATOM 729 N N . LEU A 1 93 ? -8.165 6.433 -3.873 1.00 98.69 93 LEU A N 1
ATOM 730 C CA . LEU A 1 93 ? -9.511 6.710 -3.369 1.00 98.69 93 LEU A CA 1
ATOM 731 C C . LEU A 1 93 ? -9.899 5.764 -2.223 1.00 98.69 93 LEU A C 1
ATOM 733 O O . LEU A 1 93 ? -10.357 6.224 -1.175 1.00 98.69 93 LEU A O 1
ATOM 737 N N . ILE A 1 94 ? -9.684 4.456 -2.392 1.00 98.62 94 ILE A N 1
ATOM 738 C CA . ILE A 1 94 ? -10.058 3.448 -1.392 1.00 98.62 94 ILE A CA 1
ATOM 739 C C . ILE A 1 94 ? -9.199 3.557 -0.129 1.00 98.62 94 ILE A C 1
ATOM 741 O O . ILE A 1 94 ? -9.745 3.520 0.975 1.00 98.62 94 ILE A O 1
ATOM 745 N N . LEU A 1 95 ? -7.884 3.758 -0.251 1.00 98.69 95 LEU A N 1
ATOM 746 C CA . LEU A 1 95 ? -7.003 3.941 0.908 1.00 98.69 95 LEU A CA 1
ATOM 747 C C . LEU A 1 95 ? -7.307 5.242 1.645 1.00 98.69 95 LEU A C 1
ATOM 749 O O . LEU A 1 95 ? -7.353 5.246 2.874 1.00 98.69 95 LEU A O 1
ATOM 753 N N . THR A 1 96 ? -7.565 6.330 0.912 1.00 98.75 96 THR A N 1
ATOM 754 C CA . THR A 1 96 ? -7.958 7.608 1.521 1.00 98.75 96 THR A CA 1
ATOM 755 C C . THR A 1 96 ? -9.251 7.450 2.309 1.00 98.75 96 THR A C 1
ATOM 757 O O . THR A 1 96 ? -9.318 7.841 3.475 1.00 98.75 96 THR A O 1
ATOM 760 N N . TRP A 1 97 ? -10.265 6.810 1.717 1.00 98.56 97 TRP A N 1
ATOM 761 C CA . TRP A 1 97 ? -11.522 6.537 2.406 1.00 98.56 97 TRP A CA 1
ATOM 762 C C . TRP A 1 97 ? -11.311 5.665 3.649 1.00 98.56 97 TRP A C 1
ATOM 764 O O . TRP A 1 97 ? -11.799 6.005 4.729 1.00 98.56 97 TRP A O 1
ATOM 774 N N . THR A 1 98 ? -10.544 4.582 3.524 1.00 98.44 98 THR A N 1
ATOM 775 C CA . THR A 1 98 ? -10.248 3.648 4.620 1.00 98.44 98 THR A CA 1
ATOM 776 C C . THR A 1 98 ? -9.510 4.340 5.765 1.00 98.44 98 THR A C 1
ATOM 778 O O . THR A 1 98 ? -9.943 4.254 6.915 1.00 98.44 98 THR A O 1
ATOM 781 N N . GLY A 1 99 ? -8.441 5.080 5.460 1.00 98.25 99 GLY A N 1
ATOM 782 C CA . GLY A 1 99 ? -7.624 5.786 6.444 1.00 98.25 99 GLY A CA 1
ATOM 783 C C . GLY A 1 99 ? -8.394 6.895 7.158 1.00 98.25 99 GLY A C 1
ATOM 784 O O . GLY A 1 99 ? -8.431 6.922 8.388 1.00 98.25 99 GLY A O 1
ATOM 785 N N . ILE A 1 100 ? -9.088 7.766 6.414 1.00 98.38 100 ILE A N 1
ATOM 786 C CA . ILE A 1 100 ? -9.906 8.835 7.009 1.00 98.38 100 ILE A CA 1
ATOM 787 C C . ILE A 1 100 ? -11.007 8.236 7.885 1.00 98.38 100 ILE A C 1
ATOM 789 O O . ILE A 1 100 ? -11.207 8.680 9.015 1.00 98.38 100 ILE A O 1
ATOM 793 N N . ARG A 1 101 ? -11.700 7.194 7.410 1.00 96.62 101 ARG A N 1
ATOM 794 C CA . ARG A 1 101 ? -12.749 6.539 8.194 1.00 96.62 101 ARG A CA 1
ATOM 795 C C . ARG A 1 101 ? -12.201 5.936 9.484 1.00 96.62 101 ARG A C 1
ATOM 797 O O . ARG A 1 101 ? -12.829 6.102 10.527 1.00 96.62 101 ARG A O 1
ATOM 804 N N . ALA A 1 102 ? -11.058 5.259 9.428 1.00 96.88 102 ALA A N 1
ATOM 805 C CA . ALA A 1 102 ? -10.416 4.691 10.606 1.00 96.88 102 ALA A CA 1
ATOM 806 C C . ALA A 1 102 ? -10.069 5.777 11.640 1.00 96.88 102 ALA A C 1
ATOM 808 O O . ALA A 1 102 ? -10.390 5.626 12.819 1.00 96.88 102 ALA A O 1
ATOM 809 N N . ILE A 1 103 ? -9.498 6.901 11.193 1.00 97.75 103 ILE A N 1
ATOM 810 C CA . ILE A 1 103 ? -9.121 8.031 12.056 1.00 97.75 103 ILE A CA 1
ATOM 811 C C . ILE A 1 103 ? -10.352 8.687 12.689 1.00 97.75 103 ILE A C 1
ATOM 813 O O . ILE A 1 103 ? -10.373 8.917 13.898 1.00 97.75 103 ILE A O 1
ATOM 817 N N . LEU A 1 104 ? -11.382 8.976 11.888 1.00 95.94 104 LEU A N 1
ATOM 818 C CA . LEU A 1 104 ? -12.577 9.680 12.355 1.00 95.94 104 LEU A CA 1
ATOM 819 C C . LEU A 1 104 ? -13.472 8.804 13.235 1.00 95.94 104 LEU A C 1
ATOM 821 O O . LEU A 1 104 ? -14.092 9.311 14.168 1.00 95.94 104 LEU A O 1
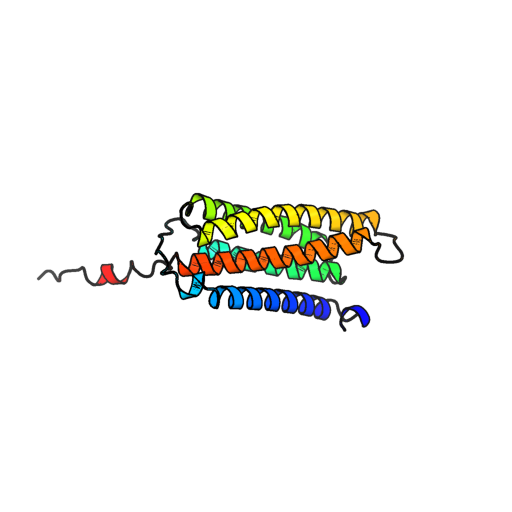ATOM 825 N N . ARG A 1 105 ? -13.559 7.497 12.956 1.00 93.69 105 ARG A N 1
ATOM 826 C CA . ARG A 1 105 ? -14.428 6.586 13.714 1.00 93.69 105 ARG A CA 1
ATOM 827 C C . ARG A 1 105 ? -13.782 6.087 15.000 1.00 93.69 105 ARG A C 1
ATOM 829 O O . ARG A 1 105 ? -14.489 5.883 15.985 1.00 93.69 105 ARG A O 1
ATOM 836 N N . PHE A 1 106 ? -12.462 5.921 15.012 1.00 93.44 106 PHE A N 1
ATOM 837 C CA . PHE A 1 106 ? -11.735 5.361 16.150 1.00 93.44 106 PHE A CA 1
ATOM 838 C C . PHE A 1 106 ? -10.634 6.303 16.677 1.00 93.44 106 PHE A C 1
ATOM 840 O O . PHE A 1 106 ? -9.497 5.873 16.876 1.00 93.44 106 PHE A O 1
ATOM 847 N N . PRO A 1 107 ? -10.942 7.583 16.984 1.00 92.75 107 PRO A N 1
ATOM 848 C CA . PRO A 1 107 ? -9.927 8.575 17.351 1.00 92.75 107 PRO A CA 1
ATOM 849 C C . PRO A 1 107 ? -9.211 8.250 18.668 1.00 92.75 107 PRO A C 1
ATOM 851 O O . PRO A 1 107 ? -8.078 8.680 18.866 1.00 92.75 107 PRO A O 1
ATOM 854 N N . ARG A 1 108 ? -9.848 7.477 19.559 1.00 91.31 108 ARG A N 1
ATOM 855 C CA . ARG A 1 108 ? -9.296 7.049 20.858 1.00 91.31 108 ARG A CA 1
ATOM 856 C C . ARG A 1 108 ? -8.628 5.668 20.831 1.00 91.31 108 ARG A C 1
ATOM 858 O O . ARG A 1 108 ? -8.140 5.225 21.865 1.00 91.31 108 ARG A O 1
ATOM 865 N N . ALA A 1 109 ? -8.621 4.981 19.688 1.00 92.31 109 ALA A N 1
ATOM 866 C CA . ALA A 1 109 ? -7.966 3.686 19.538 1.00 92.31 109 ALA A CA 1
ATOM 867 C C . ALA A 1 109 ? -6.647 3.866 18.779 1.00 92.31 109 ALA A C 1
ATOM 869 O O . ALA A 1 109 ? -6.599 3.756 17.554 1.00 92.31 109 ALA A O 1
ATOM 870 N N . ASP A 1 110 ? -5.567 4.150 19.507 1.00 93.31 110 ASP A N 1
ATOM 871 C CA . ASP A 1 110 ? -4.228 4.371 18.939 1.00 93.31 110 ASP A CA 1
ATOM 872 C C . ASP A 1 110 ? -3.762 3.214 18.045 1.00 93.31 110 ASP A C 1
ATOM 874 O O . ASP A 1 110 ? -3.147 3.455 17.007 1.00 93.31 110 ASP A O 1
ATOM 878 N N . ALA A 1 111 ? -4.118 1.981 18.419 1.00 93.88 111 ALA A N 1
ATOM 879 C CA . ALA A 1 111 ? -3.875 0.757 17.660 1.00 93.88 111 ALA A CA 1
ATOM 880 C C . ALA A 1 111 ? -4.409 0.809 16.215 1.00 93.88 111 ALA A C 1
ATOM 882 O O . ALA A 1 111 ? -3.802 0.216 15.330 1.00 93.88 111 ALA A O 1
ATOM 883 N N . ILE A 1 112 ? -5.509 1.532 15.975 1.00 95.56 112 ILE A N 1
ATOM 884 C CA . ILE A 1 112 ? -6.129 1.729 14.654 1.00 95.56 112 ILE A CA 1
ATOM 885 C C . ILE A 1 112 ? -5.697 3.075 14.055 1.00 95.56 112 ILE A C 1
ATOM 887 O O . ILE A 1 112 ? -5.342 3.155 12.880 1.00 95.56 112 ILE A O 1
ATOM 891 N N . ARG A 1 113 ? -5.691 4.149 14.859 1.00 96.50 113 ARG A N 1
ATOM 892 C CA . ARG A 1 113 ? -5.396 5.510 14.387 1.00 96.50 113 ARG A CA 1
ATOM 893 C C . ARG A 1 113 ? -3.972 5.640 13.847 1.00 96.50 113 ARG A C 1
ATOM 895 O O . ARG A 1 113 ? -3.788 6.232 12.789 1.00 96.50 113 ARG A O 1
ATOM 902 N N . LYS A 1 114 ? -2.968 5.106 14.551 1.00 96.88 114 LYS A N 1
ATOM 903 C CA . LYS A 1 114 ? -1.554 5.219 14.151 1.00 96.88 114 LYS A CA 1
ATOM 904 C C . LYS A 1 114 ? -1.279 4.579 12.782 1.00 96.88 114 LYS A C 1
ATOM 906 O O . LYS A 1 114 ? -0.771 5.298 11.922 1.00 96.88 114 LYS A O 1
ATOM 911 N N . PRO A 1 115 ? -1.644 3.306 12.520 1.00 97.75 115 PRO A N 1
ATOM 912 C CA . PRO A 1 115 ? -1.460 2.734 11.189 1.00 97.75 115 PRO A CA 1
ATOM 913 C C . PRO A 1 115 ? -2.323 3.428 10.130 1.00 97.75 115 PRO A C 1
ATOM 915 O O . PRO A 1 115 ? -1.861 3.581 9.009 1.00 97.75 115 PRO A O 1
ATOM 918 N N . ALA A 1 116 ? -3.517 3.935 10.460 1.00 98.38 116 ALA A N 1
ATOM 919 C CA . ALA A 1 116 ? -4.322 4.702 9.505 1.00 98.38 116 ALA A CA 1
ATOM 920 C C . ALA A 1 116 ? -3.675 6.042 9.097 1.00 98.38 116 ALA A C 1
ATOM 922 O O . ALA A 1 116 ? -3.700 6.404 7.924 1.00 98.38 116 ALA A O 1
ATOM 923 N N . VAL A 1 117 ? -3.056 6.770 10.033 1.00 98.62 117 VAL A N 1
ATOM 924 C CA . VAL A 1 117 ? -2.273 7.980 9.715 1.00 98.62 117 VAL A CA 1
ATOM 925 C C . VAL A 1 117 ? -1.038 7.615 8.891 1.00 98.62 117 VAL A C 1
ATOM 927 O O . VAL A 1 117 ? -0.764 8.267 7.885 1.00 98.62 117 VAL A O 1
ATOM 930 N N . GLY A 1 118 ? -0.332 6.549 9.280 1.00 98.62 118 GLY A N 1
ATOM 931 C CA . GLY A 1 118 ? 0.800 6.015 8.522 1.00 98.62 118 GLY A CA 1
ATOM 932 C C . GLY A 1 118 ? 0.418 5.644 7.088 1.00 98.62 118 GLY A C 1
ATOM 933 O O . GLY A 1 118 ? 1.134 6.009 6.162 1.00 98.62 118 GLY A O 1
ATOM 934 N N . LEU A 1 119 ? -0.743 5.012 6.893 1.00 98.62 119 LEU A N 1
ATOM 935 C CA . LEU A 1 119 ? -1.287 4.649 5.585 1.00 98.62 119 LEU A CA 1
ATOM 936 C C . LEU A 1 119 ? -1.470 5.881 4.691 1.00 98.62 119 LEU A C 1
ATOM 938 O O . LEU A 1 119 ? -0.994 5.891 3.560 1.00 98.62 119 LEU A O 1
ATOM 942 N N . LEU A 1 120 ? -2.119 6.936 5.197 1.00 98.75 120 LEU A N 1
ATOM 943 C CA . LEU A 1 120 ? -2.342 8.165 4.426 1.00 98.75 120 LEU A CA 1
ATOM 944 C C . LEU A 1 120 ? -1.029 8.895 4.113 1.00 98.75 120 LEU A C 1
ATOM 946 O O . LEU A 1 120 ? -0.849 9.396 3.005 1.00 98.75 120 LEU A O 1
ATOM 950 N N . PHE A 1 121 ? -0.099 8.931 5.067 1.00 98.75 121 PHE A N 1
ATOM 951 C CA . PHE A 1 121 ? 1.216 9.534 4.866 1.00 98.75 121 PHE A CA 1
ATOM 952 C C . PHE A 1 121 ? 2.032 8.788 3.800 1.00 98.75 121 PHE A C 1
ATOM 954 O O . PHE A 1 121 ? 2.542 9.401 2.860 1.00 98.75 121 PHE A O 1
ATOM 961 N N . LEU A 1 122 ? 2.106 7.459 3.904 1.00 98.81 122 LEU A N 1
ATOM 962 C CA . LEU A 1 122 ? 2.776 6.613 2.919 1.00 98.81 122 LEU A CA 1
ATOM 963 C C . LEU A 1 122 ? 2.101 6.703 1.548 1.00 98.81 122 LEU A C 1
ATOM 965 O O . LEU A 1 122 ? 2.807 6.699 0.545 1.00 98.81 122 LEU A O 1
ATOM 969 N N . LEU A 1 123 ? 0.771 6.840 1.484 1.00 98.81 123 LEU A N 1
ATOM 970 C CA . LEU A 1 123 ? 0.049 7.015 0.223 1.00 98.81 123 LEU A CA 1
ATOM 971 C C . LEU A 1 123 ? 0.510 8.282 -0.506 1.00 98.81 123 LEU A C 1
ATOM 973 O O . LEU A 1 123 ? 0.797 8.225 -1.699 1.00 98.81 123 LEU A O 1
ATOM 977 N N . VAL A 1 124 ? 0.635 9.411 0.199 1.00 98.75 124 VAL A N 1
ATOM 978 C CA . VAL A 1 124 ? 1.130 10.663 -0.401 1.00 98.75 124 VAL A CA 1
ATOM 979 C C . VAL A 1 124 ? 2.544 10.476 -0.950 1.00 98.75 124 VAL A C 1
ATOM 981 O O . VAL A 1 124 ? 2.804 10.818 -2.104 1.00 98.75 124 VAL A O 1
ATOM 984 N N . ILE A 1 125 ? 3.443 9.872 -0.165 1.00 98.75 125 ILE A N 1
ATOM 985 C CA . ILE A 1 125 ? 4.808 9.572 -0.620 1.00 98.75 125 ILE A CA 1
ATOM 986 C C . ILE A 1 125 ? 4.776 8.661 -1.853 1.00 98.75 125 ILE A C 1
ATOM 988 O O . ILE A 1 125 ? 5.479 8.923 -2.828 1.00 98.75 125 ILE A O 1
ATOM 992 N N . GLN A 1 126 ? 3.943 7.621 -1.841 1.00 98.62 126 GLN A N 1
ATOM 993 C CA . GLN A 1 126 ? 3.827 6.656 -2.928 1.00 98.62 126 GLN A CA 1
ATOM 994 C C . GLN A 1 126 ? 3.362 7.309 -4.229 1.00 98.62 126 GLN A C 1
ATOM 996 O O . GLN A 1 126 ? 3.895 6.979 -5.288 1.00 98.62 126 GLN A O 1
ATOM 1001 N N . LEU A 1 127 ? 2.412 8.247 -4.163 1.00 98.56 127 LEU A N 1
ATOM 1002 C CA . LEU A 1 127 ? 1.937 8.999 -5.325 1.00 98.56 127 LEU A CA 1
ATOM 1003 C C . LEU A 1 127 ? 3.030 9.917 -5.885 1.00 98.56 127 LEU A C 1
ATOM 1005 O O . LEU A 1 127 ? 3.270 9.901 -7.092 1.00 98.56 127 LEU A O 1
ATOM 1009 N N . CYS A 1 128 ? 3.750 10.646 -5.025 1.00 98.56 128 CYS A N 1
ATOM 1010 C CA . CYS A 1 128 ? 4.881 11.476 -5.448 1.00 98.56 128 CYS A CA 1
ATOM 1011 C C . CYS A 1 128 ? 5.991 10.638 -6.102 1.00 98.56 128 CYS A C 1
ATOM 1013 O O . CYS A 1 128 ? 6.485 10.982 -7.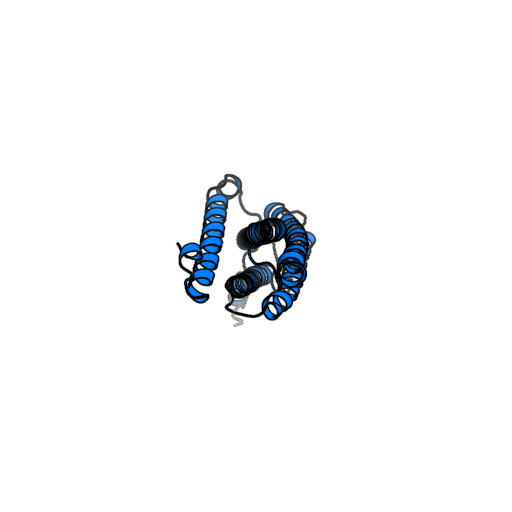176 1.00 98.56 128 CYS A O 1
ATOM 1015 N N . LEU A 1 129 ? 6.356 9.507 -5.488 1.00 98.50 129 LEU A N 1
ATOM 1016 C CA . LEU A 1 129 ? 7.351 8.585 -6.035 1.00 98.50 129 LEU A CA 1
ATOM 1017 C C . LEU A 1 129 ? 6.869 7.915 -7.324 1.00 98.50 129 LEU A C 1
ATOM 1019 O O . LEU A 1 129 ? 7.670 7.712 -8.230 1.00 98.50 129 LEU A O 1
ATOM 1023 N N . GLY A 1 130 ? 5.578 7.596 -7.431 1.00 97.88 130 GLY A N 1
ATOM 1024 C CA . GLY A 1 130 ? 4.984 7.001 -8.629 1.00 97.88 130 GLY A CA 1
ATOM 1025 C C . GLY A 1 130 ? 5.016 7.965 -9.805 1.00 97.88 130 GLY A C 1
ATOM 1026 O O . GLY A 1 130 ? 5.397 7.584 -10.909 1.00 97.88 130 GLY A O 1
ATOM 1027 N N . PHE A 1 131 ? 4.714 9.238 -9.549 1.00 97.75 131 PHE A N 1
ATOM 1028 C CA . PHE A 1 131 ? 4.852 10.300 -10.537 1.00 97.75 131 PHE A CA 1
ATOM 1029 C C . PHE A 1 131 ? 6.316 10.505 -10.956 1.00 97.75 131 PHE A C 1
ATOM 1031 O O . PHE A 1 131 ? 6.613 10.523 -12.148 1.00 97.75 131 PHE A O 1
ATOM 1038 N N . ALA A 1 132 ? 7.253 10.569 -10.003 1.00 97.44 132 ALA A N 1
ATOM 1039 C CA . ALA A 1 132 ? 8.683 10.675 -10.306 1.00 97.44 132 ALA A CA 1
ATOM 1040 C C . ALA A 1 132 ? 9.203 9.471 -11.116 1.00 97.44 132 ALA A C 1
ATOM 1042 O O . ALA A 1 132 ? 9.944 9.641 -12.087 1.00 97.44 132 ALA A O 1
ATOM 1043 N N . ALA A 1 133 ? 8.784 8.255 -10.760 1.00 96.00 133 ALA A N 1
ATOM 1044 C CA . ALA A 1 133 ? 9.109 7.035 -11.491 1.00 96.00 133 ALA A CA 1
ATOM 1045 C C . ALA A 1 133 ? 8.512 7.046 -12.906 1.00 96.00 133 ALA A C 1
ATOM 1047 O O . ALA A 1 133 ? 9.165 6.608 -13.848 1.00 96.00 133 ALA A O 1
ATOM 1048 N N . PHE A 1 134 ? 7.299 7.577 -13.079 1.00 95.81 134 PHE A N 1
ATOM 1049 C CA . PHE A 1 134 ? 6.685 7.745 -14.393 1.00 95.81 134 PHE A CA 1
ATOM 1050 C C . PHE A 1 134 ? 7.476 8.726 -15.266 1.00 95.81 134 PHE A C 1
ATOM 1052 O O . PHE A 1 134 ? 7.838 8.376 -16.386 1.00 95.81 134 PHE A O 1
ATOM 1059 N N . LEU A 1 135 ? 7.812 9.913 -14.746 1.00 95.62 135 LEU A N 1
ATOM 1060 C CA . LEU A 1 135 ? 8.604 10.911 -15.473 1.00 95.62 135 LEU A CA 1
ATOM 1061 C C . LEU A 1 135 ? 9.958 10.345 -15.909 1.00 95.62 135 LEU A C 1
ATOM 1063 O O . LEU A 1 135 ? 10.290 10.354 -17.092 1.00 95.62 135 LEU A O 1
ATOM 1067 N N . THR A 1 136 ? 10.718 9.810 -14.955 1.00 94.19 136 THR A N 1
ATOM 1068 C CA . THR A 1 136 ? 12.086 9.334 -15.197 1.00 94.19 136 THR A CA 1
ATOM 1069 C C . THR A 1 136 ? 12.138 8.107 -16.101 1.00 94.19 136 THR A C 1
ATOM 1071 O O . THR A 1 136 ? 13.097 7.951 -16.848 1.00 94.19 13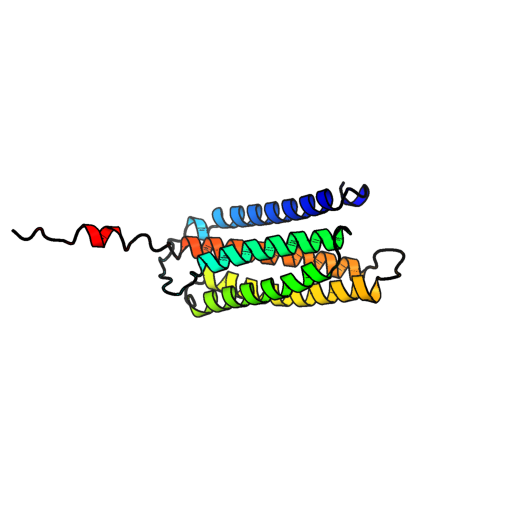6 THR A O 1
ATOM 1074 N N . ARG A 1 137 ? 11.118 7.241 -16.064 1.00 91.50 137 ARG A N 1
ATOM 1075 C CA . ARG A 1 137 ? 11.086 6.011 -16.860 1.00 91.50 137 ARG A CA 1
ATOM 1076 C C . ARG A 1 137 ? 10.440 6.174 -18.229 1.00 91.50 137 ARG A C 1
ATOM 1078 O O . ARG A 1 137 ? 10.946 5.619 -19.194 1.00 91.50 137 ARG A O 1
ATOM 1085 N N . VAL A 1 138 ? 9.289 6.840 -18.297 1.00 90.75 138 VAL A N 1
ATOM 1086 C CA . VAL A 1 138 ? 8.452 6.880 -19.508 1.00 90.75 138 VAL A CA 1
ATOM 1087 C C . VAL A 1 138 ? 8.772 8.097 -20.357 1.00 90.75 138 VAL A C 1
ATOM 1089 O O . VAL A 1 138 ? 8.805 7.985 -21.574 1.00 90.75 138 VAL A O 1
ATOM 1092 N N . ILE A 1 139 ? 9.000 9.251 -19.728 1.00 90.00 139 ILE A N 1
ATOM 1093 C CA . ILE A 1 139 ? 9.204 10.507 -20.457 1.00 90.00 139 ILE A CA 1
ATOM 1094 C C . ILE A 1 139 ? 10.690 10.728 -20.725 1.00 90.00 139 ILE A C 1
ATOM 1096 O O . ILE A 1 139 ? 11.084 10.953 -21.861 1.00 90.00 139 ILE A O 1
ATOM 1100 N N . TRP A 1 140 ? 11.523 10.656 -19.686 1.00 89.31 140 TRP A N 1
ATOM 1101 C CA . TRP A 1 140 ? 12.958 10.943 -19.803 1.00 89.31 140 TRP A CA 1
ATOM 1102 C C . TRP A 1 140 ? 13.777 9.724 -20.228 1.00 89.31 140 TRP A C 1
ATOM 1104 O O . TRP A 1 140 ? 14.840 9.875 -20.818 1.00 89.31 140 TRP A O 1
ATOM 1114 N N . GLY A 1 141 ? 13.288 8.523 -19.920 1.00 83.44 141 GLY A N 1
ATOM 1115 C CA . GLY A 1 141 ? 13.972 7.262 -20.196 1.00 83.44 141 GLY A CA 1
ATOM 1116 C C . GLY A 1 141 ? 13.610 6.607 -21.529 1.00 83.44 141 GLY A C 1
ATOM 1117 O O . GLY A 1 141 ? 14.077 5.500 -21.770 1.00 83.44 141 GLY A O 1
ATOM 1118 N N . ALA A 1 142 ? 12.783 7.242 -22.371 1.00 79.81 142 ALA A N 1
ATOM 1119 C CA . ALA A 1 142 ? 12.236 6.623 -23.584 1.00 79.81 142 ALA A CA 1
ATOM 1120 C C . ALA A 1 142 ? 13.321 6.137 -24.563 1.00 79.81 142 ALA A C 1
ATOM 1122 O O . ALA A 1 142 ? 13.211 5.033 -25.091 1.00 79.81 142 ALA A O 1
ATOM 1123 N N . ASP A 1 143 ? 14.385 6.927 -24.727 1.00 82.44 143 ASP A N 1
ATOM 1124 C CA . ASP A 1 143 ? 15.488 6.655 -25.660 1.00 82.44 143 ASP A CA 1
ATOM 1125 C C . ASP A 1 143 ? 16.813 6.342 -24.943 1.00 82.44 143 ASP A C 1
ATOM 1127 O O . ASP A 1 143 ? 17.878 6.292 -25.562 1.00 82.44 143 ASP A O 1
ATOM 1131 N N . ALA A 1 144 ? 16.776 6.158 -23.620 1.00 80.69 144 ALA A N 1
ATOM 1132 C CA . ALA A 1 144 ? 17.981 5.901 -22.847 1.00 80.69 144 ALA A CA 1
ATOM 1133 C C . ALA A 1 144 ? 18.506 4.481 -23.148 1.00 80.69 144 ALA A C 1
ATOM 1135 O O . ALA A 1 144 ? 17.764 3.508 -22.994 1.00 80.69 144 ALA A O 1
ATOM 1136 N N . PRO A 1 145 ? 19.791 4.315 -23.521 1.00 81.75 145 PRO A N 1
ATOM 1137 C CA . PRO A 1 145 ? 20.353 2.998 -23.829 1.00 81.75 145 PRO A CA 1
ATOM 1138 C C . PRO A 1 145 ? 20.430 2.081 -22.597 1.00 81.75 145 PRO A C 1
ATOM 1140 O O . PRO A 1 145 ? 20.578 0.867 -22.738 1.00 81.75 145 PRO A O 1
ATOM 1143 N N . GLN A 1 14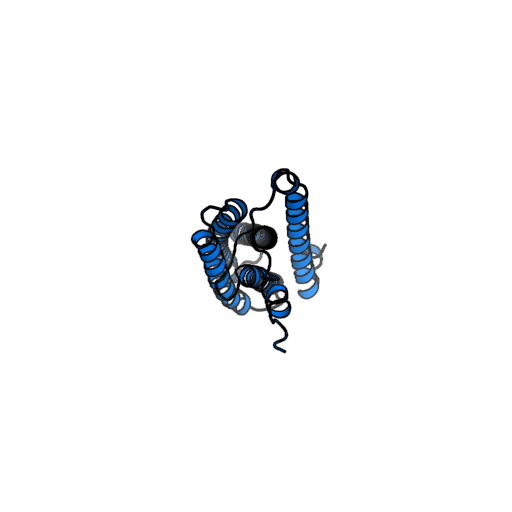6 ? 20.335 2.644 -21.388 1.00 86.00 146 GLN A N 1
ATOM 1144 C CA . GLN A 1 146 ? 20.346 1.910 -20.127 1.00 86.00 146 GLN A CA 1
ATOM 1145 C C . GLN A 1 146 ? 19.565 2.648 -19.018 1.00 86.00 146 GLN A C 1
ATOM 1147 O O . GLN A 1 146 ? 19.307 3.845 -19.134 1.00 86.00 146 GLN A O 1
ATOM 1152 N N . PRO A 1 147 ? 19.198 1.955 -17.920 1.00 85.38 147 PRO A N 1
ATOM 1153 C CA . PRO A 1 147 ? 18.581 2.563 -16.742 1.00 85.38 147 PRO A CA 1
ATOM 1154 C C . PRO A 1 147 ? 19.431 3.671 -16.109 1.00 85.38 147 PRO A C 1
ATOM 1156 O O . PRO A 1 147 ? 20.442 3.395 -15.466 1.00 85.38 147 PRO A O 1
ATOM 1159 N N . GLU A 1 148 ? 18.974 4.915 -16.213 1.00 90.81 148 GLU A N 1
ATOM 1160 C CA . GLU A 1 148 ? 19.637 6.052 -15.573 1.00 90.81 148 GLU A CA 1
ATOM 1161 C C . GLU A 1 148 ? 19.388 6.094 -14.055 1.00 90.81 148 GLU A C 1
ATOM 1163 O O . GLU A 1 148 ? 18.322 5.706 -13.560 1.00 90.81 148 GLU A O 1
ATOM 1168 N N . THR A 1 149 ? 20.351 6.621 -13.292 1.00 92.75 149 THR A N 1
ATOM 1169 C CA . THR A 1 149 ? 20.310 6.668 -11.815 1.00 92.75 149 THR A CA 1
ATOM 1170 C C . THR A 1 149 ? 19.004 7.239 -11.235 1.00 92.75 149 THR A C 1
ATOM 1172 O O . THR A 1 149 ? 18.465 6.627 -10.307 1.00 92.75 149 THR A O 1
ATOM 1175 N N . PRO A 1 150 ? 18.422 8.345 -11.754 1.00 92.31 150 PRO A N 1
ATOM 1176 C CA . PRO A 1 150 ? 17.151 8.873 -11.244 1.00 92.31 150 PRO A CA 1
ATOM 1177 C C . PRO A 1 150 ? 15.975 7.906 -11.427 1.00 92.31 150 PRO A C 1
ATOM 1179 O O . PRO A 1 150 ? 15.104 7.812 -10.558 1.00 92.31 150 PRO A O 1
ATOM 1182 N N . MET A 1 151 ? 15.958 7.152 -12.531 1.00 93.88 151 MET A N 1
ATOM 1183 C CA . MET A 1 151 ? 14.951 6.123 -12.778 1.00 93.88 151 MET A CA 1
ATOM 1184 C C . MET A 1 151 ? 15.114 4.968 -11.790 1.00 93.88 151 MET A C 1
ATOM 1186 O O . MET A 1 151 ? 14.136 4.521 -11.192 1.00 93.88 151 MET A O 1
ATOM 1190 N N . VAL A 1 152 ? 16.345 4.496 -11.568 1.00 93.88 152 VAL A N 1
ATOM 1191 C CA . VAL A 1 152 ? 16.615 3.411 -10.612 1.00 93.88 152 VAL A CA 1
ATOM 1192 C C . VAL A 1 152 ? 16.200 3.826 -9.202 1.00 93.88 152 VAL A C 1
ATOM 1194 O O . VAL A 1 152 ? 15.447 3.103 -8.554 1.00 93.88 152 VAL A O 1
ATOM 1197 N N . LEU A 1 153 ? 16.619 5.007 -8.742 1.00 96.06 153 LEU A N 1
ATOM 1198 C CA . LEU A 1 153 ? 16.316 5.479 -7.393 1.00 96.06 153 LEU A CA 1
ATOM 1199 C C . LEU A 1 153 ? 14.809 5.649 -7.174 1.00 96.06 153 LEU A C 1
ATOM 1201 O O . LEU A 1 153 ? 14.268 5.125 -6.201 1.00 96.06 153 LEU A O 1
ATOM 1205 N N . SER A 1 154 ? 14.125 6.340 -8.089 1.00 97.00 154 SER A N 1
ATOM 1206 C CA . SER A 1 154 ? 12.684 6.587 -7.970 1.00 97.00 154 SER A CA 1
ATOM 1207 C C . SER A 1 154 ? 11.871 5.294 -8.038 1.00 97.00 154 SER A C 1
ATOM 1209 O O . SER A 1 154 ? 10.988 5.086 -7.208 1.00 97.00 154 SER A O 1
ATOM 1211 N N . THR A 1 155 ? 12.189 4.383 -8.962 1.00 95.44 155 THR A N 1
ATOM 1212 C CA . THR A 1 155 ? 11.458 3.114 -9.099 1.00 95.44 155 THR A CA 1
ATOM 1213 C C . THR A 1 155 ? 11.705 2.166 -7.926 1.00 95.44 155 THR A C 1
ATOM 1215 O O . THR A 1 155 ? 10.762 1.524 -7.466 1.00 95.44 155 THR A O 1
ATOM 1218 N N . VAL A 1 156 ? 12.932 2.085 -7.401 1.00 96.38 156 VAL A N 1
ATOM 1219 C CA . VAL A 1 156 ? 13.241 1.269 -6.215 1.00 96.38 156 VAL A CA 1
ATOM 1220 C C . VAL A 1 156 ? 12.557 1.840 -4.976 1.00 96.38 156 VAL A C 1
ATOM 1222 O O . VAL A 1 156 ? 11.896 1.091 -4.256 1.00 96.38 156 VAL A O 1
ATOM 1225 N N . ALA A 1 157 ? 12.644 3.156 -4.759 1.00 98.25 157 ALA A N 1
ATOM 1226 C CA . ALA A 1 157 ? 11.974 3.820 -3.646 1.00 98.25 157 ALA A CA 1
ATOM 1227 C C . ALA A 1 157 ? 10.451 3.629 -3.712 1.00 98.25 157 ALA A C 1
ATOM 1229 O O . ALA A 1 157 ? 9.837 3.259 -2.715 1.00 98.25 157 ALA A O 1
ATOM 1230 N N . HIS A 1 158 ? 9.848 3.799 -4.892 1.00 98.31 158 HIS A N 1
ATOM 1231 C CA . HIS A 1 158 ? 8.417 3.579 -5.105 1.00 98.31 158 HIS A CA 1
ATOM 1232 C C . HIS A 1 158 ? 7.992 2.138 -4.784 1.00 98.31 158 HIS A C 1
ATOM 1234 O O . HIS A 1 158 ? 6.928 1.898 -4.223 1.00 98.31 158 HIS A O 1
ATOM 1240 N N . VAL A 1 159 ? 8.818 1.146 -5.110 1.00 97.88 159 VAL A N 1
ATOM 1241 C CA . VAL A 1 159 ? 8.510 -0.261 -4.810 1.00 97.88 159 VAL A CA 1
ATOM 1242 C C . VAL A 1 159 ? 8.641 -0.547 -3.316 1.00 97.88 159 VAL A C 1
ATOM 1244 O O . VAL A 1 159 ? 7.801 -1.251 -2.760 1.00 97.88 159 VAL A O 1
ATOM 1247 N N . ALA A 1 160 ? 9.661 0.012 -2.663 1.00 98.19 160 ALA A N 1
ATOM 1248 C CA . ALA A 1 160 ? 9.861 -0.133 -1.226 1.00 98.19 160 ALA A CA 1
ATOM 1249 C C . ALA A 1 160 ? 8.718 0.514 -0.427 1.00 98.19 160 ALA A C 1
ATOM 1251 O O . ALA A 1 160 ? 8.148 -0.123 0.457 1.00 98.19 160 ALA A O 1
ATOM 1252 N N . VAL A 1 161 ? 8.329 1.745 -0.774 1.00 98.69 161 VAL A N 1
ATOM 1253 C CA . VAL A 1 161 ? 7.197 2.433 -0.136 1.00 98.69 161 VAL A CA 1
ATOM 1254 C C . VAL A 1 161 ? 5.877 1.731 -0.454 1.00 98.69 161 VAL A C 1
ATOM 1256 O O . VAL A 1 161 ? 5.054 1.587 0.443 1.00 98.69 161 VAL A O 1
ATOM 1259 N N . GLY A 1 162 ? 5.698 1.191 -1.662 1.00 98.38 162 GLY A N 1
ATOM 1260 C CA . GLY A 1 162 ? 4.538 0.361 -1.996 1.00 98.38 162 GLY A CA 1
ATOM 1261 C C . GLY A 1 162 ? 4.415 -0.882 -1.107 1.00 98.38 162 GLY A C 1
ATOM 1262 O O . GLY A 1 162 ? 3.322 -1.203 -0.646 1.00 98.38 162 GLY A O 1
ATOM 1263 N N . ALA A 1 163 ? 5.536 -1.536 -0.789 1.00 98.31 163 ALA A N 1
ATOM 1264 C CA . ALA A 1 163 ? 5.552 -2.658 0.149 1.00 98.31 163 ALA A CA 1
ATOM 1265 C C . ALA A 1 163 ? 5.224 -2.221 1.589 1.00 98.31 163 ALA A C 1
ATOM 1267 O O . ALA A 1 163 ? 4.493 -2.921 2.289 1.00 98.31 163 ALA A O 1
ATOM 1268 N N . LEU A 1 164 ? 5.722 -1.057 2.029 1.00 98.56 164 LEU A N 1
ATOM 1269 C CA . LEU A 1 164 ? 5.369 -0.474 3.330 1.00 98.56 164 LEU A CA 1
ATOM 1270 C C . LEU A 1 164 ? 3.891 -0.092 3.408 1.00 98.56 164 LEU A C 1
ATOM 1272 O O . LEU A 1 164 ? 3.285 -0.252 4.465 1.00 98.56 164 LEU A O 1
ATOM 1276 N N . LEU A 1 165 ? 3.310 0.394 2.312 1.00 98.44 165 LEU A N 1
ATOM 1277 C CA . LEU A 1 165 ? 1.900 0.752 2.225 1.00 98.44 165 LEU A CA 1
ATOM 1278 C C . LEU A 1 165 ? 1.026 -0.493 2.427 1.00 98.44 165 LEU A C 1
ATOM 1280 O O . LEU A 1 165 ? 0.264 -0.537 3.390 1.00 98.44 165 LEU A O 1
ATOM 1284 N N . LEU A 1 166 ? 1.265 -1.550 1.639 1.00 98.62 166 LEU A N 1
ATOM 1285 C CA . LEU A 1 166 ? 0.561 -2.831 1.758 1.00 98.62 166 LEU A CA 1
ATOM 1286 C C . LEU A 1 166 ? 0.728 -3.458 3.153 1.00 98.62 166 LEU A C 1
ATOM 1288 O O . LEU A 1 166 ? -0.243 -3.923 3.753 1.00 98.62 166 LEU A O 1
ATOM 1292 N N . ALA A 1 167 ? 1.944 -3.439 3.708 1.00 98.62 167 ALA A N 1
ATOM 1293 C CA . ALA A 1 167 ? 2.195 -3.929 5.061 1.00 98.62 167 ALA A CA 1
ATOM 1294 C C . ALA A 1 167 ? 1.437 -3.102 6.113 1.00 98.62 167 ALA A C 1
ATOM 1296 O O . ALA A 1 167 ? 0.852 -3.665 7.035 1.00 98.62 167 ALA A O 1
ATOM 1297 N N . THR A 1 168 ? 1.388 -1.776 5.963 1.00 98.75 168 THR A N 1
ATOM 1298 C CA . THR A 1 168 ? 0.634 -0.884 6.858 1.00 98.75 168 THR A CA 1
ATOM 1299 C C . THR A 1 168 ? -0.868 -1.155 6.777 1.00 98.75 168 THR A C 1
ATOM 1301 O O . THR A 1 168 ? -1.533 -1.202 7.814 1.00 98.75 168 THR A O 1
ATOM 1304 N N . THR A 1 169 ? -1.404 -1.410 5.580 1.00 98.69 169 THR A N 1
ATOM 1305 C CA . THR A 1 169 ? -2.794 -1.844 5.385 1.00 98.69 169 THR A CA 1
ATOM 1306 C C . THR A 1 169 ? -3.054 -3.187 6.065 1.00 98.69 169 THR A C 1
ATOM 1308 O O . THR A 1 169 ? -4.076 -3.347 6.736 1.00 98.69 169 THR A O 1
ATOM 1311 N N . ALA A 1 170 ? -2.124 -4.143 5.976 1.00 98.38 170 ALA A N 1
ATOM 1312 C CA . ALA A 1 170 ? -2.227 -5.421 6.681 1.00 98.38 170 ALA A CA 1
ATOM 1313 C C . ALA A 1 170 ? -2.246 -5.231 8.207 1.00 98.38 170 ALA A C 1
ATOM 1315 O O . ALA A 1 170 ? -3.123 -5.776 8.877 1.00 98.38 170 ALA A O 1
ATOM 1316 N N . VAL A 1 171 ? -1.361 -4.392 8.759 1.00 98.44 171 VAL A N 1
ATOM 1317 C CA . VAL A 1 171 ? -1.373 -4.042 10.190 1.00 98.44 171 VAL A CA 1
ATOM 1318 C C . VAL A 1 171 ? -2.698 -3.396 10.585 1.00 98.44 171 VAL A C 1
ATOM 1320 O O . VAL A 1 171 ? -3.309 -3.813 11.567 1.00 98.44 171 VAL A O 1
ATOM 1323 N N . LEU A 1 172 ? -3.190 -2.422 9.814 1.00 98.12 172 LEU A N 1
ATOM 1324 C CA . LEU A 1 172 ? -4.495 -1.808 10.061 1.00 98.12 172 LEU A CA 1
ATOM 1325 C C . LEU A 1 172 ? -5.612 -2.862 10.062 1.00 98.12 172 LEU A C 1
ATOM 1327 O O . LEU A 1 172 ? -6.452 -2.855 10.957 1.00 98.12 172 LEU A O 1
ATOM 1331 N N . THR A 1 173 ? -5.588 -3.801 9.114 1.00 97.75 173 THR A N 1
ATOM 1332 C CA . THR A 1 173 ? -6.560 -4.900 9.014 1.00 97.75 173 THR A CA 1
ATOM 1333 C C . THR A 1 173 ? -6.542 -5.778 10.262 1.00 97.75 173 THR A C 1
ATOM 1335 O O . THR A 1 173 ? -7.600 -6.042 10.830 1.00 97.75 173 THR A O 1
ATOM 1338 N N . LEU A 1 174 ? -5.356 -6.184 10.732 1.00 96.75 174 LEU A N 1
ATOM 1339 C CA . LEU A 1 174 ? -5.195 -6.984 11.951 1.00 96.75 174 LEU A CA 1
ATOM 1340 C C . LEU A 1 174 ? -5.722 -6.245 13.185 1.00 96.75 174 LEU A C 1
ATOM 1342 O O . LEU A 1 174 ? -6.432 -6.827 14.004 1.00 96.75 174 LEU A O 1
ATOM 1346 N N . GLN A 1 175 ? -5.418 -4.952 13.301 1.00 95.75 175 GLN A N 1
ATOM 1347 C CA . GLN A 1 175 ? -5.840 -4.136 14.437 1.00 95.75 175 GLN A CA 1
ATOM 1348 C C . GLN A 1 175 ? -7.351 -3.893 14.429 1.00 95.75 175 GLN A C 1
ATOM 1350 O O . GLN A 1 175 ? -7.981 -3.972 15.484 1.00 95.75 175 GLN A O 1
ATOM 1355 N N . VAL A 1 176 ? -7.947 -3.657 13.257 1.00 95.00 176 VAL A N 1
ATOM 1356 C CA . VAL A 1 176 ? -9.403 -3.550 13.097 1.00 95.00 176 VAL A CA 1
ATOM 1357 C C . VAL A 1 176 ? -10.071 -4.886 13.405 1.00 95.00 176 VAL A C 1
ATOM 1359 O O . VAL A 1 176 ? -11.013 -4.903 14.185 1.00 95.00 176 VAL A O 1
ATOM 1362 N N . TRP A 1 177 ? -9.567 -6.004 12.879 1.00 93.81 177 TRP A N 1
ATOM 1363 C CA . TRP A 1 177 ? -10.100 -7.338 13.172 1.00 93.81 177 TRP A CA 1
ATOM 1364 C C . TRP A 1 177 ? -10.069 -7.659 14.672 1.00 93.81 177 TRP A C 1
ATOM 1366 O O . TRP A 1 177 ? -11.047 -8.161 15.220 1.00 93.81 177 TRP A O 1
ATOM 1376 N N . ARG A 1 178 ? -8.973 -7.307 15.354 1.00 92.12 178 ARG A N 1
ATOM 1377 C CA . ARG A 1 178 ? -8.801 -7.539 16.792 1.00 92.12 178 ARG A CA 1
ATOM 1378 C C . ARG A 1 178 ? -9.742 -6.698 17.662 1.00 92.12 178 ARG A C 1
ATOM 1380 O O . ARG A 1 178 ? -10.205 -7.180 18.691 1.00 92.12 178 ARG A O 1
ATOM 1387 N N . HIS A 1 179 ? -9.989 -5.442 17.289 1.00 88.75 179 HIS A N 1
ATOM 1388 C CA . HIS A 1 179 ? -10.752 -4.491 18.112 1.00 88.75 179 HIS A CA 1
ATOM 1389 C C . HIS A 1 179 ? -12.218 -4.355 17.699 1.00 88.75 179 HIS A C 1
ATOM 1391 O O . HIS A 1 179 ? -13.025 -3.879 18.490 1.00 88.75 179 HIS A O 1
ATOM 1397 N N . VAL A 1 180 ? -12.579 -4.749 16.480 1.00 84.44 180 VAL A N 1
ATOM 1398 C CA . VAL A 1 180 ? -13.929 -4.630 15.922 1.00 84.44 180 VAL A CA 1
ATOM 1399 C C . VAL A 1 180 ? -14.408 -6.030 15.539 1.00 84.44 180 VAL A C 1
ATOM 1401 O O . VAL A 1 180 ? -14.322 -6.412 14.368 1.00 84.44 180 VAL A O 1
ATOM 1404 N N . PRO A 1 181 ? -14.902 -6.830 16.503 1.00 69.94 181 PRO A N 1
ATOM 1405 C CA . PRO A 1 181 ? -15.503 -8.113 16.186 1.00 69.94 181 PRO A CA 1
ATOM 1406 C C . PRO A 1 181 ? -16.627 -7.890 15.181 1.00 69.94 181 PRO A C 1
ATOM 1408 O O . PRO A 1 181 ? -17.477 -7.013 15.372 1.00 69.94 181 PRO A O 1
ATOM 1411 N N . ALA A 1 182 ? -16.645 -8.687 14.111 1.00 57.50 182 ALA A N 1
ATOM 1412 C CA . ALA A 1 182 ? -17.813 -8.763 13.248 1.00 57.50 182 ALA A CA 1
ATOM 1413 C C . ALA A 1 182 ? -19.028 -9.016 14.147 1.00 57.50 182 ALA A C 1
ATOM 1415 O O . ALA A 1 182 ? -18.940 -9.830 15.064 1.00 57.50 182 ALA A O 1
ATOM 1416 N N . ALA A 1 183 ? -20.115 -8.275 13.934 1.00 51.44 183 ALA A N 1
ATOM 1417 C CA . ALA A 1 183 ? -21.331 -8.338 14.733 1.00 51.44 183 ALA A CA 1
ATOM 1418 C C . ALA A 1 183 ? -21.934 -9.761 14.742 1.00 51.44 183 ALA A C 1
ATOM 1420 O O . ALA A 1 183 ? -22.899 -10.037 14.047 1.00 51.44 183 ALA A O 1
ATOM 1421 N N . GLN A 1 184 ? -21.375 -10.675 15.534 1.00 45.66 184 GLN A N 1
ATOM 1422 C CA . GLN A 1 184 ? -21.857 -12.041 15.736 1.00 45.66 184 GLN A CA 1
ATOM 1423 C C . GLN A 1 184 ? -22.837 -12.125 16.918 1.00 45.66 184 GLN A C 1
ATOM 1425 O O . GLN A 1 184 ? -23.091 -13.205 17.434 1.00 45.66 184 GLN A O 1
ATOM 1430 N N . LYS A 1 185 ? -23.402 -10.998 17.377 1.00 43.09 185 LYS A N 1
ATOM 1431 C CA . LYS A 1 185 ? -24.197 -10.949 18.619 1.00 43.09 185 LYS A CA 1
ATOM 1432 C C . LYS A 1 185 ? -25.640 -10.451 18.478 1.00 43.09 185 LYS A C 1
ATOM 1434 O O . LYS A 1 185 ? -26.234 -10.086 19.486 1.00 43.09 185 LYS A O 1
ATOM 1439 N N . GLN A 1 186 ? -26.214 -10.417 17.272 1.00 43.72 186 GLN A N 1
ATOM 1440 C CA . GLN A 1 186 ? -27.629 -10.034 17.095 1.00 43.72 186 GLN A CA 1
ATOM 1441 C C . GLN A 1 186 ? -28.581 -11.190 16.748 1.00 43.72 186 GLN A C 1
ATOM 1443 O O . GLN A 1 186 ? -29.776 -11.033 16.965 1.00 43.72 186 GLN A O 1
ATOM 1448 N N . GLU A 1 187 ? -28.098 -12.360 16.319 1.00 46.66 187 GLU A N 1
ATOM 1449 C CA . GLU A 1 187 ? -28.986 -13.504 16.031 1.00 46.66 187 GLU A CA 1
ATOM 1450 C C . GLU A 1 187 ? -29.274 -14.396 17.248 1.00 46.66 187 GLU A C 1
ATOM 1452 O O . GLU A 1 187 ? -30.385 -14.901 17.371 1.00 46.66 187 GLU A O 1
ATOM 1457 N N . SER A 1 188 ? -28.345 -14.548 18.201 1.00 41.31 188 SER A N 1
ATOM 1458 C CA . SER A 1 188 ? -28.559 -15.472 19.330 1.00 41.31 188 SER A CA 1
ATOM 1459 C C . SER A 1 188 ? -29.536 -14.955 20.392 1.00 41.31 188 SER A C 1
ATOM 1461 O O . SER A 1 188 ? -30.233 -15.750 21.008 1.00 41.31 188 SER A O 1
ATOM 1463 N N . VAL A 1 189 ? -29.663 -13.635 20.572 1.00 48.38 189 VAL A N 1
ATOM 1464 C CA . VAL A 1 189 ? -30.584 -13.048 21.570 1.00 48.38 189 VAL A CA 1
ATOM 1465 C C . VAL A 1 189 ? -32.021 -12.942 21.036 1.00 48.38 189 VAL A C 1
ATOM 1467 O O . VAL A 1 189 ? -32.974 -12.950 21.810 1.00 48.38 189 VAL A O 1
ATOM 1470 N N . ALA A 1 190 ? -32.208 -12.888 19.713 1.00 49.94 190 ALA A N 1
ATOM 1471 C CA . ALA A 1 190 ? -33.537 -12.788 19.106 1.00 49.94 190 ALA A CA 1
ATOM 1472 C C . ALA A 1 190 ? -34.322 -14.116 19.133 1.00 49.94 190 ALA A C 1
ATOM 1474 O O . ALA A 1 190 ? -35.550 -14.096 19.078 1.00 49.94 190 ALA A O 1
ATOM 1475 N N . VAL A 1 191 ? -33.637 -15.261 19.246 1.00 53.44 191 VAL A N 1
ATOM 1476 C CA . VAL A 1 191 ? -34.270 -16.593 19.278 1.00 53.44 191 VAL A CA 1
ATOM 1477 C C . VAL A 1 191 ? -34.739 -16.978 20.689 1.00 53.44 191 VAL A C 1
ATOM 1479 O O . VAL A 1 191 ? -35.729 -17.687 20.833 1.00 53.44 191 VAL A O 1
ATOM 1482 N N . GLU A 1 192 ? -34.100 -16.455 21.735 1.00 52.44 192 GLU A N 1
ATOM 1483 C CA . GLU A 1 192 ? -34.369 -16.832 23.134 1.00 52.44 192 GLU A CA 1
ATOM 1484 C C . GLU A 1 192 ? -35.462 -15.977 23.812 1.00 52.44 192 GLU A C 1
ATOM 1486 O O . GLU A 1 192 ? -35.900 -16.270 24.920 1.00 52.44 192 GLU A O 1
ATOM 1491 N N . GLY A 1 193 ? -35.938 -14.921 23.139 1.00 48.69 193 GLY A N 1
ATOM 1492 C CA . GLY A 1 193 ? -36.860 -13.924 23.698 1.00 48.69 193 GLY A CA 1
ATOM 1493 C C . GLY A 1 193 ? -38.345 -14.099 23.366 1.00 48.69 193 GLY A C 1
ATOM 1494 O O . GLY A 1 193 ? -39.121 -13.186 23.646 1.00 48.69 193 GLY A O 1
ATOM 1495 N N . LYS A 1 194 ? -38.771 -15.209 22.749 1.00 46.88 194 LYS A N 1
ATOM 1496 C CA . LYS A 1 194 ? -40.196 -15.442 22.455 1.00 46.88 194 LYS A CA 1
ATOM 1497 C C . LYS A 1 194 ? -40.821 -16.305 23.562 1.00 46.88 194 LYS A C 1
ATOM 1499 O O . LYS A 1 194 ? -40.619 -17.518 23.546 1.00 46.88 194 LYS A O 1
ATOM 1504 N N . PRO A 1 195 ? -41.575 -15.736 24.524 1.00 48.78 195 PRO A N 1
ATOM 1505 C CA . PRO A 1 195 ? -42.345 -16.557 25.444 1.00 48.78 195 PRO A CA 1
ATOM 1506 C C . PRO A 1 195 ? -43.435 -17.276 24.643 1.00 48.78 195 PRO A C 1
ATOM 1508 O O . PRO A 1 195 ? -44.163 -16.652 23.868 1.00 48.78 195 PRO A O 1
ATOM 1511 N N . ALA A 1 196 ? -43.523 -18.595 24.813 1.00 55.03 196 ALA A N 1
ATOM 1512 C CA . ALA A 1 196 ? -44.653 -19.377 24.341 1.00 55.03 196 ALA A CA 1
ATOM 1513 C C . ALA A 1 196 ? -45.906 -18.885 25.079 1.00 55.03 196 ALA A C 1
ATOM 1515 O O . ALA A 1 196 ? -46.088 -19.151 26.266 1.00 55.03 196 ALA A O 1
ATOM 1516 N N . THR A 1 197 ? -46.729 -18.096 24.394 1.00 57.31 197 THR A N 1
ATOM 1517 C CA . THR A 1 197 ? -48.084 -17.780 24.842 1.00 57.31 197 THR A CA 1
ATOM 1518 C C . THR A 1 197 ? -48.924 -19.049 24.768 1.00 57.31 197 THR A C 1
ATOM 1520 O O . THR A 1 197 ? -48.943 -19.704 23.723 1.00 57.31 197 THR A O 1
ATOM 1523 N N . ALA A 1 198 ? -49.537 -19.371 25.909 1.00 49.94 198 ALA A N 1
ATOM 1524 C CA . ALA A 1 198 ? -50.499 -20.446 26.136 1.00 49.94 198 ALA A CA 1
ATOM 1525 C C . ALA A 1 198 ? -51.747 -20.340 25.248 1.00 49.94 198 ALA A C 1
ATOM 1527 O O . ALA A 1 198 ? -52.074 -19.205 24.824 1.00 49.94 198 ALA A O 1
#